Protein AF-A0A662RZE8-F1 (afdb_monomer_lite)

Structure (mmCIF, N/CA/C/O backbone):
data_AF-A0A662RZE8-F1
#
_entry.id   AF-A0A662RZE8-F1
#
loop_
_atom_site.group_PDB
_atom_site.id
_atom_site.type_symbol
_atom_site.label_atom_id
_atom_site.label_alt_id
_atom_site.label_comp_id
_atom_site.label_asym_id
_atom_site.label_entity_id
_atom_site.label_seq_id
_atom_site.pdbx_PDB_ins_code
_atom_site.Cartn_x
_atom_site.Cartn_y
_atom_site.Cartn_z
_atom_site.occupancy
_atom_site.B_iso_or_equiv
_atom_site.auth_seq_id
_atom_site.auth_comp_id
_atom_site.auth_asym_id
_atom_site.auth_atom_id
_atom_site.pdbx_PDB_model_num
ATOM 1 N N . MET A 1 1 ? -0.436 2.584 -33.828 1.00 31.66 1 MET A N 1
ATOM 2 C CA . MET A 1 1 ? 0.809 2.462 -33.043 1.00 31.66 1 MET A CA 1
ATOM 3 C C . MET A 1 1 ? 1.262 3.863 -32.681 1.00 31.66 1 MET A C 1
ATOM 5 O O . MET A 1 1 ? 1.859 4.530 -33.510 1.00 31.66 1 MET A O 1
ATOM 9 N N . LEU A 1 2 ? 0.892 4.333 -31.493 1.00 23.31 2 LEU A N 1
ATOM 10 C CA . LEU A 1 2 ? 1.510 5.499 -30.868 1.00 23.31 2 LEU A CA 1
ATOM 11 C C . LEU A 1 2 ? 2.434 4.925 -29.798 1.00 23.31 2 LEU A C 1
ATOM 13 O O . LEU A 1 2 ? 1.980 4.598 -28.709 1.00 23.31 2 LEU A O 1
ATOM 17 N N . SER A 1 3 ? 3.700 4.700 -30.147 1.00 25.14 3 SER A N 1
ATOM 18 C CA . SER A 1 3 ? 4.746 4.490 -29.150 1.00 25.14 3 SER A CA 1
ATOM 19 C C . SER A 1 3 ? 4.970 5.841 -28.479 1.00 25.14 3 SER A C 1
ATOM 21 O O . SER A 1 3 ? 5.668 6.700 -29.024 1.00 25.14 3 SER A O 1
ATOM 23 N N . VAL A 1 4 ? 4.326 6.073 -27.340 1.00 31.08 4 VAL A N 1
ATOM 24 C CA . VAL A 1 4 ? 4.674 7.202 -26.473 1.00 31.08 4 VAL A CA 1
ATOM 25 C C . VAL A 1 4 ? 5.924 6.779 -25.708 1.00 31.08 4 VAL A C 1
ATOM 27 O O . VAL A 1 4 ? 5.869 6.485 -24.526 1.00 31.08 4 VAL A O 1
ATOM 30 N N . GLY A 1 5 ? 7.047 6.677 -26.420 1.00 33.56 5 GLY A N 1
ATOM 31 C CA . GLY A 1 5 ? 8.344 6.515 -25.785 1.00 33.56 5 GLY A CA 1
ATOM 32 C C . GLY A 1 5 ? 8.682 7.837 -25.116 1.00 33.56 5 GLY A C 1
ATOM 33 O O . GLY A 1 5 ? 9.022 8.809 -25.799 1.00 33.56 5 GLY A O 1
ATOM 34 N N . LEU A 1 6 ? 8.562 7.895 -23.793 1.00 39.31 6 LEU A N 1
ATOM 35 C CA . LEU A 1 6 ? 9.166 8.957 -23.009 1.00 39.31 6 LEU A CA 1
ATOM 36 C C . LEU A 1 6 ? 10.678 8.756 -23.123 1.00 39.31 6 LEU A C 1
ATOM 38 O O . LEU A 1 6 ? 11.294 8.028 -22.354 1.00 39.31 6 LEU A O 1
ATOM 42 N N . ARG A 1 7 ? 11.308 9.409 -24.107 1.00 35.91 7 ARG A N 1
ATOM 43 C CA . ARG A 1 7 ? 12.754 9.627 -24.051 1.00 35.91 7 ARG A CA 1
ATOM 44 C C . ARG A 1 7 ? 13.013 10.464 -22.802 1.00 35.91 7 ARG A C 1
ATOM 46 O O . ARG A 1 7 ? 12.952 11.689 -22.866 1.00 35.91 7 ARG A O 1
ATOM 53 N N . ALA A 1 8 ? 13.309 9.813 -21.680 1.00 41.12 8 ALA A N 1
ATOM 54 C CA . ALA A 1 8 ? 14.082 10.430 -20.618 1.00 41.12 8 ALA A CA 1
ATOM 55 C C . ALA A 1 8 ? 15.420 10.811 -21.263 1.00 41.12 8 ALA A C 1
ATOM 57 O O . ALA A 1 8 ? 16.281 9.967 -21.512 1.00 41.12 8 ALA A O 1
ATOM 58 N N . GLY A 1 9 ? 15.509 12.064 -21.707 1.00 33.72 9 GLY A N 1
ATOM 59 C CA . GLY A 1 9 ? 16.647 12.588 -22.435 1.00 33.72 9 GLY A CA 1
ATOM 60 C C . GLY A 1 9 ? 17.882 12.541 -21.554 1.00 33.72 9 GLY A C 1
ATOM 61 O O . GLY A 1 9 ? 18.109 13.435 -20.753 1.00 33.72 9 GLY A O 1
ATOM 62 N N . LEU A 1 10 ? 18.718 11.523 -21.736 1.00 42.59 10 LEU A N 1
ATOM 63 C CA . LEU A 1 10 ? 20.122 11.598 -21.358 1.00 42.59 10 LEU A CA 1
ATOM 64 C C . LEU A 1 10 ? 20.842 12.445 -22.414 1.00 42.59 10 LEU A C 1
ATOM 66 O O . LEU A 1 10 ? 21.505 11.929 -23.312 1.00 42.59 10 LEU A O 1
ATOM 70 N N . ALA A 1 11 ? 20.675 13.761 -22.309 1.00 32.06 11 ALA A N 1
ATOM 71 C CA . ALA A 1 11 ? 21.543 14.747 -22.931 1.00 32.06 11 ALA A CA 1
ATOM 72 C C . ALA A 1 11 ? 22.198 15.552 -21.802 1.00 32.06 11 ALA A C 1
ATOM 74 O O . ALA A 1 11 ? 21.533 16.256 -21.056 1.00 32.06 11 ALA A O 1
ATOM 75 N N . SER A 1 12 ? 23.505 15.343 -21.637 1.00 38.94 12 SER A N 1
ATOM 76 C CA . SER A 1 12 ? 24.473 16.239 -20.991 1.00 38.94 12 SER A CA 1
ATOM 77 C C . SER A 1 12 ? 23.902 17.389 -20.135 1.00 38.94 12 SER A C 1
ATOM 79 O O . SER A 1 12 ? 23.695 18.484 -20.645 1.00 38.94 12 SER A O 1
ATOM 81 N N . GLY A 1 13 ? 23.756 17.162 -18.823 1.00 41.88 13 GLY A N 1
ATOM 82 C CA . GLY A 1 13 ? 23.641 18.234 -17.820 1.00 41.88 13 GLY A CA 1
ATOM 83 C C . GLY A 1 13 ? 22.323 18.346 -17.043 1.00 41.88 13 GLY A C 1
ATOM 84 O O . GLY A 1 13 ? 22.291 19.106 -16.080 1.00 41.88 13 GLY A O 1
ATOM 85 N N . GLU A 1 14 ? 21.273 17.591 -17.382 1.00 43.66 14 GLU A N 1
ATOM 86 C CA . GLU A 1 14 ? 19.899 17.882 -16.933 1.00 43.66 14 GLU A CA 1
ATOM 87 C C . GLU A 1 14 ? 19.191 16.675 -16.269 1.00 43.66 14 GLU A C 1
ATOM 89 O O . GLU A 1 14 ? 19.307 15.544 -16.731 1.00 43.66 14 GLU A O 1
ATOM 94 N N . GLY A 1 15 ? 18.464 16.934 -15.170 1.00 55.25 15 GLY A N 1
ATOM 95 C CA . GLY A 1 15 ? 17.339 16.146 -14.632 1.00 55.25 15 GLY A CA 1
ATOM 96 C C . GLY A 1 15 ? 17.558 14.669 -14.262 1.00 55.25 15 GLY A C 1
ATOM 97 O O . GLY A 1 15 ? 17.478 13.773 -15.094 1.00 55.25 15 GLY A O 1
ATOM 98 N N . PHE A 1 16 ? 17.695 14.369 -12.969 1.00 68.69 16 PHE A N 1
ATOM 99 C CA . PHE A 1 16 ? 17.621 12.992 -12.463 1.00 68.69 16 PHE A CA 1
ATOM 100 C C . PHE A 1 16 ? 16.163 12.586 -12.194 1.00 68.69 16 PHE A C 1
ATOM 102 O O . PHE A 1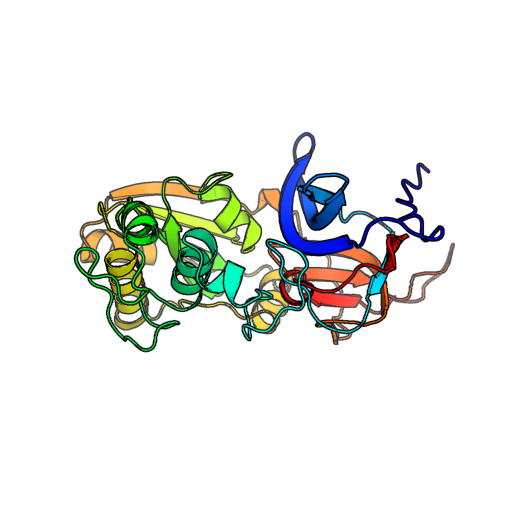 16 ? 15.456 13.339 -11.526 1.00 68.69 16 PHE A O 1
ATOM 109 N N . VAL A 1 17 ? 15.737 11.393 -12.630 1.00 87.56 17 VAL A N 1
ATOM 110 C CA . VAL A 1 17 ? 14.407 10.819 -12.339 1.00 87.56 17 VAL A CA 1
ATOM 111 C C . VAL A 1 17 ? 14.544 9.597 -11.428 1.00 87.56 17 VAL A C 1
ATOM 113 O O . VAL A 1 17 ? 15.372 8.721 -11.676 1.00 87.56 17 VAL A O 1
ATOM 116 N N . ALA A 1 18 ? 13.718 9.502 -10.386 1.00 91.44 18 ALA A N 1
ATOM 117 C CA . ALA A 1 18 ? 13.569 8.293 -9.574 1.00 91.44 18 ALA A CA 1
ATOM 118 C C . ALA A 1 18 ? 12.118 7.826 -9.535 1.00 91.44 18 ALA A C 1
ATOM 120 O O . ALA A 1 18 ? 11.189 8.631 -9.613 1.00 91.44 18 ALA A O 1
ATOM 121 N N . VAL A 1 19 ? 11.918 6.529 -9.318 1.00 93.88 19 VAL A N 1
ATOM 122 C CA . VAL A 1 19 ? 10.599 5.992 -8.984 1.00 93.88 19 VAL A CA 1
ATOM 123 C C . VAL A 1 19 ? 10.203 6.485 -7.593 1.00 93.88 19 VAL A C 1
ATOM 125 O O . VAL A 1 19 ? 10.900 6.255 -6.612 1.00 93.88 19 VAL A O 1
ATOM 128 N N . ARG A 1 20 ? 9.063 7.155 -7.474 1.00 92.62 20 ARG A N 1
ATOM 129 C CA . ARG A 1 20 ? 8.484 7.582 -6.195 1.00 92.62 20 ARG A CA 1
ATOM 130 C C . ARG A 1 20 ? 7.620 6.491 -5.565 1.00 92.62 20 ARG A C 1
ATOM 132 O O . ARG A 1 20 ? 7.511 6.420 -4.341 1.00 92.62 20 ARG A O 1
ATOM 139 N N . GLY A 1 21 ? 7.004 5.659 -6.394 1.00 92.94 21 GLY A N 1
ATOM 140 C CA . GLY A 1 21 ? 6.074 4.617 -5.985 1.00 92.94 21 GLY A CA 1
ATOM 141 C C . GLY A 1 21 ? 5.230 4.170 -7.170 1.00 92.94 21 GLY A C 1
ATOM 142 O O . GLY A 1 21 ? 5.683 4.211 -8.311 1.00 92.94 21 GLY A O 1
ATOM 143 N N . PHE A 1 22 ? 3.998 3.771 -6.895 1.00 94.19 22 PHE A N 1
ATOM 144 C CA . PHE A 1 22 ? 3.023 3.412 -7.912 1.00 94.19 22 PHE A CA 1
ATOM 145 C C . PHE A 1 22 ? 1.644 3.912 -7.483 1.00 94.19 22 PHE A C 1
ATOM 147 O O . PHE A 1 22 ? 1.376 4.072 -6.288 1.00 94.19 22 PHE A O 1
ATOM 154 N N . SER A 1 23 ? 0.769 4.121 -8.458 1.00 93.69 23 SER A N 1
ATOM 155 C CA . SER A 1 23 ? -0.616 4.514 -8.224 1.00 93.69 23 SER A CA 1
ATOM 156 C C . SER A 1 23 ? -1.547 3.833 -9.221 1.00 93.69 23 SER A C 1
ATOM 158 O O . SER A 1 23 ? -1.116 3.357 -10.267 1.00 93.69 23 SER A O 1
ATOM 160 N N . TRP A 1 24 ? -2.833 3.773 -8.884 1.00 93.06 24 TRP A N 1
ATOM 161 C CA . TRP A 1 24 ? -3.897 3.379 -9.805 1.00 93.06 24 TRP A CA 1
ATOM 162 C C . TRP A 1 24 ? -4.733 4.615 -10.098 1.00 93.06 24 TRP A C 1
ATOM 164 O O . TRP A 1 24 ? -5.291 5.215 -9.177 1.00 93.06 24 TRP A O 1
ATOM 174 N N . ARG A 1 25 ? -4.787 5.028 -11.365 1.00 89.88 25 ARG A N 1
ATOM 175 C CA . ARG A 1 25 ? -5.443 6.274 -11.774 1.00 89.88 25 ARG A CA 1
ATOM 176 C C . ARG A 1 25 ? -6.612 5.965 -12.709 1.00 89.88 25 ARG A C 1
ATOM 178 O O . ARG A 1 25 ? -6.451 5.110 -13.580 1.00 89.88 25 ARG A O 1
ATOM 185 N N . PRO A 1 26 ? -7.759 6.650 -12.562 1.00 85.94 26 PRO A N 1
ATOM 186 C CA . PRO A 1 26 ? -8.836 6.559 -13.537 1.00 85.94 26 PRO A CA 1
ATOM 187 C C . PRO A 1 26 ? -8.342 6.992 -14.921 1.00 85.94 26 PRO A C 1
ATOM 189 O O . PRO A 1 26 ? -7.704 8.037 -15.061 1.00 85.94 26 PRO A O 1
ATOM 192 N N . PHE A 1 27 ? -8.653 6.199 -15.936 1.00 83.94 27 PHE A N 1
ATOM 193 C CA . PHE A 1 27 ? -8.423 6.500 -17.338 1.00 83.94 27 PHE A CA 1
ATOM 194 C C . PHE A 1 27 ? -9.652 6.046 -18.126 1.00 83.94 27 PHE A C 1
ATOM 196 O O . PHE A 1 27 ? -9.871 4.852 -18.320 1.00 83.94 27 PHE A O 1
ATOM 203 N N . LEU A 1 28 ? -10.466 7.011 -18.562 1.00 84.31 28 LEU A N 1
ATOM 204 C CA . LEU A 1 28 ? -11.813 6.749 -19.083 1.00 84.31 28 LEU A CA 1
ATOM 205 C C . LEU A 1 28 ? -12.642 5.966 -18.042 1.00 84.31 28 LEU A C 1
ATOM 207 O O . LEU A 1 28 ? -12.720 6.399 -16.894 1.00 84.31 28 LEU A O 1
ATOM 211 N N . ASP A 1 29 ? -13.219 4.828 -18.430 1.00 79.19 29 ASP A N 1
ATOM 212 C CA . ASP A 1 29 ? -14.110 4.013 -17.594 1.00 79.19 29 ASP A CA 1
ATOM 213 C C . ASP A 1 29 ? -13.383 2.886 -16.832 1.00 79.19 29 ASP A C 1
ATOM 215 O O . ASP A 1 29 ? -14.022 1.991 -16.283 1.00 79.19 29 ASP A O 1
ATOM 219 N N . PHE A 1 30 ? -12.047 2.892 -16.803 1.00 80.50 30 PHE A N 1
ATOM 220 C CA . PHE A 1 30 ? -11.245 1.883 -16.104 1.00 80.50 30 PHE A CA 1
ATOM 221 C C . PHE A 1 30 ? -10.082 2.512 -15.334 1.00 80.50 30 PHE A C 1
ATOM 223 O O . PHE A 1 30 ? -9.802 3.704 -15.453 1.00 80.50 30 PHE A O 1
ATOM 230 N N . TYR A 1 31 ? -9.399 1.719 -14.508 1.00 86.88 31 TYR A N 1
ATOM 231 C CA . TYR A 1 31 ? -8.188 2.159 -13.822 1.00 86.88 31 TYR A CA 1
ATOM 232 C C . TYR A 1 31 ? -6.949 1.610 -14.519 1.00 86.88 31 TYR A C 1
ATOM 234 O O . TYR A 1 31 ? -6.893 0.437 -14.881 1.00 86.88 31 TYR A O 1
ATOM 242 N N . LEU A 1 32 ? -5.932 2.458 -14.653 1.00 91.12 32 LEU A N 1
ATOM 243 C CA . LEU A 1 32 ? -4.615 2.061 -15.130 1.00 91.12 32 LEU A CA 1
ATOM 244 C C . LEU A 1 32 ? -3.590 2.135 -13.995 1.00 91.12 32 LEU A C 1
ATOM 246 O O . LEU A 1 32 ? -3.590 3.115 -13.239 1.00 91.12 32 LEU A O 1
ATOM 250 N N . PRO A 1 33 ? -2.698 1.139 -13.874 1.00 94.50 33 PRO A N 1
ATOM 251 C CA . PRO A 1 33 ? -1.534 1.239 -13.012 1.00 94.50 33 PRO A CA 1
ATOM 252 C C . PRO A 1 33 ? -0.514 2.216 -13.603 1.00 94.50 33 PRO A C 1
ATOM 254 O O . PRO A 1 33 ? -0.293 2.253 -14.810 1.00 94.50 33 PRO A O 1
ATOM 257 N N . TYR A 1 34 ? 0.130 2.995 -12.742 1.00 94.50 34 TYR A N 1
ATOM 258 C CA . TYR A 1 34 ? 1.203 3.927 -13.077 1.00 94.50 34 TYR A CA 1
ATOM 259 C C . TYR A 1 34 ? 2.415 3.646 -12.200 1.00 94.50 34 TYR A C 1
ATOM 261 O O . TYR A 1 34 ? 2.273 3.386 -11.002 1.00 94.50 34 TYR A O 1
ATOM 269 N N . VAL A 1 35 ? 3.609 3.787 -12.771 1.00 94.56 35 VAL A N 1
ATOM 270 C CA . VAL A 1 35 ? 4.824 3.999 -11.978 1.00 94.56 35 VAL A CA 1
ATOM 271 C C . VAL A 1 35 ? 4.956 5.498 -11.763 1.00 94.56 35 VAL A C 1
ATOM 273 O O . VAL A 1 35 ? 5.107 6.265 -12.714 1.00 94.56 35 VAL A O 1
ATOM 276 N N . ASP A 1 36 ? 4.874 5.923 -10.507 1.00 93.81 36 ASP A N 1
ATOM 277 C CA . ASP A 1 36 ? 5.008 7.329 -10.149 1.00 93.81 36 ASP A CA 1
ATOM 278 C C . ASP A 1 36 ? 6.484 7.703 -10.127 1.00 93.81 36 ASP A C 1
ATOM 280 O O . ASP A 1 36 ? 7.309 6.976 -9.567 1.00 93.81 36 ASP A O 1
ATOM 284 N N . THR A 1 37 ? 6.817 8.869 -10.666 1.00 92.81 37 THR A N 1
ATOM 285 C CA . THR A 1 37 ? 8.191 9.365 -10.730 1.00 92.81 37 THR A CA 1
ATOM 286 C C . THR A 1 37 ? 8.338 10.701 -10.018 1.00 92.81 37 THR A C 1
ATOM 288 O O . THR A 1 37 ? 7.373 11.435 -9.795 1.00 92.81 37 THR A O 1
ATOM 291 N N . VAL A 1 38 ? 9.569 11.001 -9.623 1.00 91.69 38 VAL A N 1
ATOM 292 C CA . VAL A 1 38 ? 9.985 12.313 -9.136 1.00 91.69 38 VAL A CA 1
ATOM 293 C C . VAL A 1 38 ? 11.251 12.725 -9.877 1.00 91.69 38 VAL A C 1
ATOM 295 O O . VAL A 1 38 ? 12.173 11.917 -10.017 1.00 91.69 38 VAL A O 1
ATOM 298 N N . SER A 1 39 ? 11.283 13.961 -10.365 1.00 89.56 39 SER A N 1
ATOM 299 C CA . SER A 1 39 ? 12.395 14.542 -11.120 1.00 89.56 39 SER A CA 1
ATOM 300 C C . SER A 1 39 ? 12.883 15.843 -10.485 1.00 89.56 39 SER A C 1
ATOM 302 O O . SER A 1 39 ? 12.130 16.527 -9.792 1.00 89.56 39 SER A O 1
ATOM 304 N N . LEU A 1 40 ? 14.157 16.183 -10.703 1.00 84.94 40 LEU A N 1
ATOM 305 C CA . LEU A 1 40 ? 14.671 17.527 -10.419 1.00 84.94 40 LEU A CA 1
ATOM 306 C C . LEU A 1 40 ? 14.347 18.456 -11.590 1.00 84.94 40 LEU A C 1
ATOM 308 O O . LEU A 1 40 ? 14.669 18.129 -12.731 1.00 84.94 40 LEU A O 1
ATOM 312 N N . VAL A 1 41 ? 13.773 19.614 -11.278 1.00 81.88 41 VAL A N 1
ATOM 313 C CA . VAL A 1 41 ? 13.539 20.720 -12.217 1.00 81.88 41 VAL A CA 1
ATOM 314 C C . VAL A 1 41 ? 14.118 22.009 -11.640 1.00 81.88 41 VAL A C 1
ATOM 316 O O . VAL A 1 41 ? 14.373 22.093 -10.434 1.00 81.88 41 VAL A O 1
ATOM 319 N N . ASP A 1 42 ? 14.324 23.023 -12.479 1.00 78.00 42 ASP A N 1
ATOM 320 C CA . ASP A 1 42 ? 14.823 24.323 -12.030 1.00 78.00 42 ASP A CA 1
ATOM 321 C C . ASP A 1 42 ? 13.929 24.890 -10.915 1.00 78.00 42 ASP A C 1
ATOM 323 O O . ASP A 1 42 ? 12.764 25.226 -11.122 1.00 78.00 42 ASP A O 1
ATOM 327 N N . GLY A 1 43 ? 14.483 24.972 -9.703 1.00 71.69 43 GLY A N 1
ATOM 328 C CA . GLY A 1 43 ? 13.787 25.494 -8.526 1.00 71.69 43 GLY A CA 1
ATOM 329 C C . GLY A 1 43 ? 13.015 24.471 -7.681 1.00 71.69 43 GLY A C 1
ATOM 330 O O . GLY A 1 43 ? 12.367 24.890 -6.721 1.00 71.69 43 GLY A O 1
ATOM 331 N N . GLY A 1 44 ? 13.084 23.159 -7.951 1.00 81.00 44 GLY A N 1
ATOM 332 C CA . GLY A 1 44 ? 12.432 22.176 -7.079 1.00 81.00 44 GLY A CA 1
ATOM 333 C C . GLY A 1 44 ? 12.378 20.732 -7.582 1.00 81.00 44 GLY A C 1
ATOM 334 O O . GLY A 1 44 ? 13.254 20.253 -8.299 1.00 81.00 44 GLY A O 1
ATOM 335 N N . VAL A 1 45 ? 11.334 20.025 -7.143 1.00 84.00 45 VAL A N 1
ATOM 336 C CA . VAL A 1 45 ? 11.000 18.668 -7.589 1.00 84.00 45 VAL A CA 1
ATOM 337 C C . VAL A 1 45 ? 9.667 18.678 -8.324 1.00 84.00 45 VAL A C 1
ATOM 339 O O . VAL A 1 45 ? 8.719 19.327 -7.880 1.00 84.00 45 VAL A O 1
ATOM 342 N N . GLU A 1 46 ? 9.585 17.933 -9.419 1.00 87.88 46 GLU A N 1
ATOM 343 C CA . GLU A 1 46 ? 8.344 17.690 -10.149 1.00 87.88 46 GLU A CA 1
ATOM 344 C C . GLU A 1 46 ? 7.910 16.233 -9.961 1.00 87.88 46 GLU A C 1
ATOM 346 O O . GLU A 1 46 ? 8.736 15.322 -9.852 1.00 87.88 46 GLU A O 1
ATOM 351 N N . PHE A 1 47 ? 6.597 16.014 -9.879 1.00 89.00 47 PHE A N 1
ATOM 352 C CA . PHE A 1 47 ? 6.009 14.685 -9.763 1.00 89.00 47 PHE A CA 1
ATOM 353 C C . PHE A 1 47 ? 5.364 14.290 -11.081 1.00 89.00 47 PHE A C 1
ATOM 355 O O . PHE A 1 47 ? 4.517 15.007 -11.607 1.00 89.00 47 PHE A O 1
ATOM 362 N N . GLY A 1 48 ? 5.729 13.111 -11.567 1.00 90.69 48 GLY A N 1
ATOM 363 C CA . GLY A 1 48 ? 5.209 12.553 -12.800 1.00 90.69 48 GLY A CA 1
ATOM 364 C C . GLY A 1 48 ? 4.765 11.110 -12.625 1.00 90.69 48 GLY A C 1
ATOM 365 O O . GLY A 1 48 ? 4.556 10.596 -11.522 1.00 90.69 48 GLY A O 1
ATOM 366 N N . GLY A 1 49 ? 4.597 10.445 -13.753 1.00 90.56 49 GLY A N 1
ATOM 367 C CA . GLY A 1 49 ? 4.430 9.007 -13.810 1.00 90.56 49 GLY A CA 1
ATOM 368 C C . GLY A 1 49 ? 4.042 8.581 -15.209 1.00 90.56 49 GLY A C 1
ATOM 369 O O . GLY A 1 49 ? 3.420 9.351 -15.942 1.00 90.56 49 GLY A O 1
ATOM 370 N N . PHE A 1 50 ? 4.397 7.358 -15.562 1.00 89.69 50 PHE A N 1
ATOM 371 C CA . PHE A 1 50 ? 4.008 6.754 -16.827 1.00 89.69 50 PHE A CA 1
ATOM 372 C C . PHE A 1 50 ? 3.022 5.610 -16.558 1.00 89.69 50 PHE A C 1
ATOM 374 O O . PHE A 1 50 ? 3.172 4.885 -15.565 1.00 89.69 50 PHE A O 1
ATOM 381 N N . PRO A 1 51 ? 1.968 5.487 -17.381 1.00 93.25 51 PRO A N 1
ATOM 382 C CA . PRO A 1 51 ? 1.037 4.373 -17.283 1.00 93.25 51 PRO A CA 1
ATOM 383 C C . PRO A 1 51 ? 1.743 3.075 -17.675 1.00 93.25 51 PRO A C 1
ATOM 385 O O . PRO A 1 51 ? 2.554 3.059 -18.596 1.00 93.25 51 PRO A O 1
ATOM 388 N N . LEU A 1 52 ? 1.396 1.983 -17.007 1.00 92.44 52 LEU A N 1
ATOM 389 C CA . LEU A 1 52 ? 1.820 0.646 -17.389 1.00 92.44 52 LEU A CA 1
ATOM 390 C C . LEU A 1 52 ? 0.764 0.044 -18.321 1.00 92.44 52 LEU A C 1
ATOM 392 O O . LEU A 1 52 ? -0.319 -0.342 -17.878 1.00 92.44 52 LEU A O 1
ATOM 396 N N . PHE A 1 53 ? 1.068 -0.013 -19.616 1.00 90.62 53 P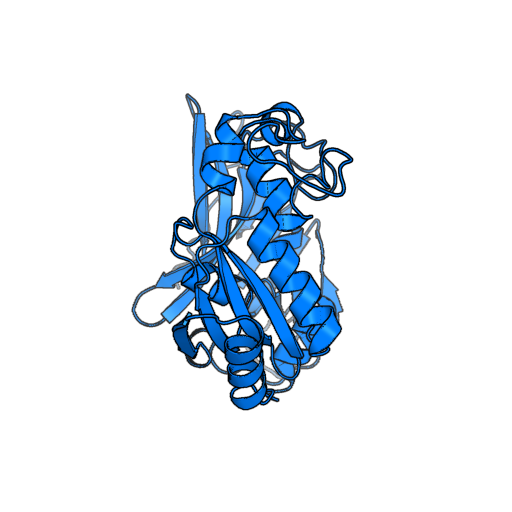HE A N 1
ATOM 397 C CA . PHE A 1 53 ? 0.251 -0.661 -20.635 1.00 90.62 53 PHE A CA 1
ATOM 398 C C . PHE A 1 53 ? 1.122 -1.135 -21.808 1.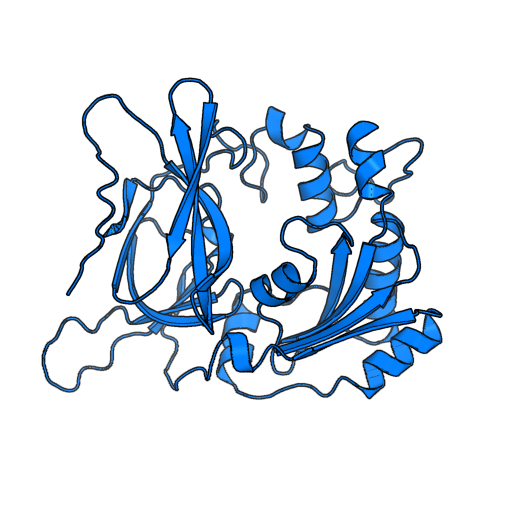00 90.62 53 PHE A C 1
ATOM 400 O O . PHE A 1 53 ? 1.973 -0.408 -22.306 1.00 90.62 53 PHE A O 1
ATOM 407 N N . GLY A 1 54 ? 0.850 -2.333 -22.329 1.00 91.06 54 GLY A N 1
ATOM 408 C CA . GLY A 1 54 ? 1.576 -2.837 -23.497 1.00 91.06 54 GLY A CA 1
ATOM 409 C C . GLY A 1 54 ? 3.014 -3.247 -23.175 1.00 91.06 54 GLY A C 1
ATOM 410 O O . GLY A 1 54 ? 3.247 -3.924 -22.178 1.00 91.06 54 GLY A O 1
ATOM 411 N N . GLU A 1 55 ? 3.951 -2.933 -24.067 1.00 92.38 55 GLU A N 1
ATOM 412 C CA . GLU A 1 55 ? 5.367 -3.292 -23.933 1.00 92.38 55 GLU A CA 1
ATOM 413 C C . GLU A 1 55 ? 6.116 -2.223 -23.142 1.00 92.38 55 GLU A C 1
ATOM 415 O O . GLU A 1 55 ? 5.923 -1.038 -23.390 1.00 92.38 55 GLU A O 1
ATOM 420 N N . HIS A 1 56 ? 6.972 -2.661 -22.220 1.00 91.38 56 HIS A N 1
ATOM 421 C CA . HIS A 1 56 ? 7.871 -1.786 -21.479 1.00 91.38 56 HIS A CA 1
ATOM 422 C C . HIS A 1 56 ? 9.273 -2.371 -21.419 1.00 91.38 56 HIS A C 1
ATOM 424 O O . HIS A 1 56 ? 9.459 -3.586 -21.298 1.00 91.38 56 HIS A O 1
ATOM 430 N N . PHE A 1 57 ? 10.261 -1.490 -21.393 1.00 90.56 57 PHE A N 1
ATOM 431 C CA . PHE A 1 57 ? 11.646 -1.805 -21.107 1.00 90.56 57 PHE A CA 1
ATOM 432 C C . PHE A 1 57 ? 12.238 -0.771 -20.146 1.00 90.56 57 PHE A C 1
ATOM 434 O O . PHE A 1 57 ? 12.479 0.379 -20.504 1.00 90.56 57 PHE A O 1
ATOM 441 N N . PHE A 1 58 ? 12.508 -1.199 -18.917 1.00 89.75 58 PHE A N 1
ATOM 442 C CA . PHE A 1 58 ? 13.075 -0.383 -17.853 1.00 89.75 58 PHE A CA 1
ATOM 443 C C . PHE A 1 58 ? 14.567 -0.650 -17.670 1.00 89.75 58 PHE A C 1
ATOM 445 O O . PHE A 1 58 ? 15.005 -1.798 -17.532 1.00 89.75 58 PHE A O 1
ATOM 452 N N . VAL A 1 59 ? 15.338 0.429 -17.546 1.00 91.12 59 VAL A N 1
ATOM 453 C CA . VAL A 1 59 ? 16.724 0.397 -17.071 1.00 91.12 59 VAL A CA 1
ATOM 454 C C . VAL A 1 59 ? 16.835 1.262 -15.827 1.00 91.12 59 VAL A C 1
ATOM 456 O O . VAL A 1 59 ? 16.623 2.475 -15.875 1.00 91.12 59 VAL A O 1
ATOM 459 N N . PHE A 1 60 ? 17.202 0.636 -14.713 1.00 91.44 60 PHE A N 1
ATOM 460 C CA . PHE A 1 60 ? 17.352 1.292 -13.424 1.00 91.44 60 PHE A CA 1
ATOM 461 C C . PHE A 1 60 ? 18.824 1.470 -13.044 1.00 91.44 60 PHE A C 1
ATOM 463 O O . PHE A 1 60 ? 19.669 0.599 -13.268 1.00 91.44 60 PHE A O 1
ATOM 470 N N . GLY A 1 61 ? 19.134 2.615 -12.440 1.00 87.62 61 GLY A N 1
ATOM 471 C CA . GLY A 1 61 ? 20.464 2.913 -11.917 1.00 87.62 61 GLY A CA 1
ATOM 472 C C . GLY A 1 61 ? 20.741 2.251 -10.566 1.00 87.62 61 GLY A C 1
ATOM 473 O O . GLY A 1 61 ? 19.860 1.689 -9.917 1.00 87.62 61 GLY A O 1
ATOM 474 N N . GLY A 1 62 ? 21.995 2.332 -10.119 1.00 84.06 62 GLY A N 1
ATOM 475 C CA . GLY A 1 62 ? 22.392 1.886 -8.783 1.00 84.06 62 GLY A CA 1
ATOM 476 C C . GLY A 1 62 ? 22.111 2.932 -7.698 1.00 84.06 62 GLY A C 1
ATOM 477 O O . GLY A 1 62 ? 22.174 4.132 -7.957 1.00 84.06 62 GLY A O 1
ATOM 478 N N . GLY A 1 63 ? 21.880 2.458 -6.468 1.00 86.88 63 GLY A N 1
ATOM 479 C CA . GLY A 1 63 ? 21.673 3.291 -5.278 1.00 86.88 63 GLY A CA 1
ATOM 480 C C . GLY A 1 63 ? 20.278 3.921 -5.214 1.00 86.88 63 GLY A C 1
ATOM 481 O O . GLY A 1 63 ? 19.827 4.559 -6.162 1.00 86.88 63 GLY A O 1
ATOM 482 N N . ARG A 1 64 ? 19.585 3.765 -4.079 1.00 91.06 64 ARG A N 1
ATOM 483 C CA . ARG A 1 64 ? 18.254 4.361 -3.895 1.00 91.06 64 ARG A CA 1
ATOM 484 C C . ARG A 1 64 ? 18.357 5.864 -3.640 1.00 91.06 64 ARG A C 1
ATOM 486 O O . ARG A 1 64 ? 19.260 6.338 -2.949 1.00 91.06 64 ARG A O 1
ATOM 493 N N . ARG A 1 65 ? 17.401 6.616 -4.176 1.00 91.88 65 ARG A N 1
ATOM 494 C CA . ARG A 1 65 ? 17.204 8.042 -3.915 1.00 91.88 65 ARG A CA 1
ATOM 495 C C . ARG A 1 65 ? 15.998 8.282 -3.031 1.00 91.88 65 ARG A C 1
ATOM 497 O O . ARG A 1 65 ? 15.046 7.507 -3.015 1.00 91.88 65 ARG A O 1
ATOM 504 N N . CYS A 1 66 ? 16.069 9.383 -2.299 1.00 91.31 66 CYS A N 1
ATOM 505 C CA . CYS A 1 66 ? 14.989 9.903 -1.496 1.00 91.31 66 CYS A CA 1
ATOM 506 C C . CYS A 1 66 ? 13.808 10.245 -2.403 1.00 91.31 66 CYS A C 1
ATOM 508 O O . CYS A 1 66 ? 13.934 11.084 -3.290 1.00 91.31 66 CYS A O 1
ATOM 510 N N . VAL A 1 67 ? 12.645 9.661 -2.149 1.00 90.31 67 VAL A N 1
ATOM 511 C CA . VAL A 1 67 ? 11.442 9.929 -2.952 1.00 90.31 67 VAL A CA 1
ATOM 512 C C . VAL A 1 67 ? 10.789 11.286 -2.663 1.00 90.31 67 VAL A C 1
ATOM 514 O O . VAL A 1 67 ? 9.832 11.663 -3.335 1.00 90.31 67 VAL A O 1
ATOM 517 N N . GLY A 1 68 ? 11.290 12.013 -1.659 1.00 87.94 68 GLY A N 1
ATOM 518 C CA . GLY A 1 68 ? 10.862 13.376 -1.338 1.00 87.94 68 GLY A CA 1
ATOM 519 C C . GLY A 1 68 ? 11.730 14.469 -1.968 1.00 87.94 68 GLY A C 1
ATOM 520 O O . GLY A 1 68 ? 11.201 15.507 -2.346 1.00 87.94 68 GLY A O 1
ATOM 521 N N . CYS A 1 69 ? 13.047 14.256 -2.078 1.00 88.12 69 CYS A N 1
ATOM 522 C CA . CYS A 1 69 ? 13.992 15.302 -2.503 1.00 88.12 69 CYS A CA 1
ATOM 523 C C . CYS A 1 69 ? 15.143 14.825 -3.403 1.00 88.12 69 CYS A C 1
ATOM 525 O O . CYS A 1 69 ? 16.056 15.596 -3.679 1.00 88.12 69 CYS A O 1
ATOM 527 N N . LEU A 1 70 ? 15.153 13.554 -3.816 1.00 89.50 70 LEU A N 1
ATOM 528 C CA . LEU A 1 70 ? 16.160 12.935 -4.693 1.00 89.50 70 LEU A CA 1
ATOM 529 C C . LEU A 1 70 ? 17.606 12.854 -4.161 1.00 89.50 70 LEU A C 1
ATOM 531 O O . LEU A 1 70 ? 18.465 12.242 -4.804 1.00 89.50 70 LEU A O 1
ATOM 535 N N . ALA A 1 71 ? 17.880 13.351 -2.950 1.00 89.81 71 ALA A N 1
ATOM 536 C CA . ALA A 1 71 ? 19.128 13.079 -2.231 1.00 89.81 71 ALA A CA 1
ATOM 537 C C . ALA A 1 71 ? 19.366 11.559 -2.072 1.00 89.81 71 ALA A C 1
ATOM 539 O O . ALA A 1 71 ? 18.405 10.791 -2.114 1.00 89.81 71 ALA A O 1
ATOM 540 N N . PRO A 1 72 ? 20.608 11.080 -1.874 1.00 90.06 72 PRO A N 1
ATOM 541 C CA . PRO A 1 72 ? 20.854 9.672 -1.552 1.00 90.06 72 PRO A CA 1
ATOM 542 C C . PRO A 1 72 ? 19.960 9.193 -0.395 1.00 90.06 72 PRO A C 1
ATOM 544 O O . PRO A 1 72 ? 19.901 9.838 0.655 1.00 90.06 72 PRO A O 1
ATOM 547 N N . ALA A 1 73 ? 19.217 8.102 -0.603 1.00 84.25 73 ALA A N 1
ATOM 548 C CA . ALA A 1 73 ? 18.393 7.524 0.454 1.00 84.25 73 ALA A CA 1
ATOM 549 C C . ALA A 1 73 ? 19.278 6.748 1.427 1.00 84.25 73 ALA A C 1
ATOM 551 O O . ALA A 1 73 ? 20.129 5.963 1.012 1.00 84.25 73 ALA A O 1
ATOM 552 N N . VAL A 1 74 ? 19.042 6.964 2.715 1.00 82.94 74 VAL A N 1
ATOM 553 C CA . VAL A 1 74 ? 19.814 6.351 3.805 1.00 82.94 74 VAL A CA 1
ATOM 554 C C . VAL A 1 74 ? 18.919 5.742 4.884 1.00 82.94 74 VAL A C 1
ATOM 556 O O . VAL A 1 74 ? 19.389 4.946 5.687 1.00 82.94 74 VAL A O 1
ATOM 559 N N . VAL A 1 75 ? 17.617 6.053 4.882 1.00 81.81 75 VAL A N 1
ATOM 560 C CA . VAL A 1 75 ? 16.647 5.438 5.790 1.00 81.81 75 VAL A CA 1
ATOM 561 C C . VAL A 1 75 ? 16.179 4.109 5.201 1.00 81.81 75 VAL A C 1
ATOM 563 O O . VAL A 1 75 ? 15.461 4.069 4.192 1.00 81.81 75 VAL A O 1
ATOM 566 N N . ASP A 1 76 ? 16.594 3.021 5.843 1.00 76.94 76 ASP A N 1
ATOM 567 C CA . ASP A 1 76 ? 16.343 1.668 5.365 1.00 76.94 76 ASP A CA 1
ATOM 568 C C . ASP A 1 76 ? 14.843 1.327 5.312 1.00 76.94 76 ASP A C 1
ATOM 570 O O . ASP A 1 76 ? 14.073 1.619 6.232 1.00 76.94 76 ASP A O 1
ATOM 574 N N . GLY A 1 77 ? 14.424 0.703 4.211 1.00 82.12 77 GLY A N 1
ATOM 575 C CA . GLY A 1 77 ? 13.042 0.295 3.943 1.00 82.12 77 GLY A CA 1
ATOM 576 C C . GLY A 1 77 ? 12.054 1.402 3.545 1.00 82.12 77 GLY A C 1
ATOM 577 O O . GLY A 1 77 ? 10.885 1.087 3.341 1.00 82.12 77 GLY A O 1
ATOM 578 N N . PHE A 1 78 ? 12.478 2.667 3.415 1.00 83.31 78 PHE A N 1
ATOM 579 C CA . PHE A 1 78 ? 11.572 3.785 3.083 1.00 83.31 78 PHE A CA 1
ATOM 580 C C . PHE A 1 78 ? 11.978 4.626 1.874 1.00 83.31 78 PHE A C 1
ATOM 582 O O . PHE A 1 78 ? 11.201 5.470 1.436 1.00 83.31 78 PHE A O 1
ATOM 589 N N . SER A 1 79 ? 13.177 4.415 1.325 1.00 90.94 79 SER A N 1
ATOM 590 C CA . SER A 1 79 ? 13.725 5.254 0.248 1.00 90.94 79 SER A CA 1
ATOM 591 C C . SER A 1 79 ? 13.635 6.750 0.585 1.00 90.94 79 SER A C 1
ATOM 593 O O . SER A 1 79 ? 13.179 7.559 -0.220 1.00 90.94 79 SER A O 1
ATOM 595 N N . LEU A 1 80 ? 14.049 7.117 1.802 1.00 92.62 80 LEU A N 1
ATOM 596 C CA . LEU A 1 80 ? 14.122 8.495 2.293 1.00 92.62 80 LEU A CA 1
ATOM 597 C C . LEU A 1 80 ? 15.561 8.835 2.689 1.00 92.62 80 LEU A C 1
ATOM 599 O O . LEU A 1 80 ? 16.313 7.969 3.138 1.00 92.62 80 LEU A O 1
ATOM 603 N N . CYS A 1 81 ? 15.960 10.096 2.532 1.00 92.44 81 CYS A N 1
ATOM 604 C CA . CYS A 1 81 ? 17.129 10.624 3.238 1.00 92.44 81 CYS A CA 1
ATOM 605 C C . CYS A 1 81 ? 16.745 10.987 4.680 1.00 92.44 81 CYS A C 1
ATOM 607 O O . CYS A 1 81 ? 15.556 11.120 4.974 1.00 92.44 81 CYS A O 1
ATOM 609 N N . GLU A 1 82 ? 17.722 11.193 5.566 1.00 91.75 82 GLU A N 1
ATOM 610 C CA . GLU A 1 82 ? 17.458 11.598 6.958 1.00 91.75 82 GLU A CA 1
ATOM 611 C C . GLU A 1 82 ? 16.584 12.852 7.039 1.00 91.75 82 GLU A C 1
ATOM 613 O O . GLU A 1 82 ? 15.544 12.830 7.691 1.00 91.75 82 GLU A O 1
ATOM 618 N N . GLY A 1 83 ? 16.926 13.915 6.302 1.00 92.25 83 GLY A N 1
ATOM 619 C CA . GLY A 1 83 ? 16.157 15.163 6.332 1.00 92.25 83 GLY A CA 1
ATOM 620 C C . GLY A 1 83 ? 14.678 14.974 5.972 1.00 92.25 83 GLY A C 1
ATOM 621 O O . GLY A 1 83 ? 13.800 15.506 6.646 1.00 92.25 83 GLY A O 1
ATOM 622 N N . CYS A 1 84 ? 14.375 14.167 4.950 1.00 92.44 84 CYS A N 1
ATOM 623 C CA . CYS A 1 84 ? 12.988 13.851 4.612 1.00 92.44 84 CYS A CA 1
ATOM 624 C C . CYS A 1 84 ? 12.355 12.874 5.606 1.00 92.44 84 CYS A C 1
ATOM 626 O O . CYS A 1 84 ? 11.186 13.056 5.935 1.00 92.44 84 CYS A O 1
ATOM 628 N N . GLY A 1 85 ? 13.090 11.874 6.096 1.00 91.69 85 GLY A N 1
ATOM 629 C CA . GLY A 1 85 ? 12.616 10.904 7.087 1.00 91.69 85 GLY A CA 1
ATOM 630 C C . GLY A 1 85 ? 12.172 11.569 8.389 1.00 91.69 85 GLY A C 1
ATOM 631 O O . GLY A 1 85 ? 11.089 11.278 8.884 1.00 91.69 85 GLY A O 1
ATOM 632 N N . PHE A 1 86 ? 12.943 12.539 8.877 1.00 90.12 86 PHE A N 1
ATOM 633 C CA . PHE A 1 86 ? 12.640 13.317 10.083 1.00 90.12 86 PHE A CA 1
ATOM 634 C C . PHE A 1 86 ? 11.850 14.606 9.800 1.00 90.12 86 PHE A C 1
ATOM 636 O O . PHE A 1 86 ? 11.713 15.466 10.666 1.00 90.12 86 PHE A O 1
ATOM 643 N N . SER A 1 87 ? 11.292 14.753 8.596 1.00 93.38 87 SER A N 1
ATOM 644 C CA . SER A 1 87 ? 10.283 15.779 8.327 1.00 93.38 87 SER A CA 1
ATOM 645 C C . SER A 1 87 ? 8.906 15.329 8.826 1.00 93.38 87 SER A C 1
ATOM 647 O O . SER A 1 87 ? 8.647 14.135 8.972 1.00 93.38 87 SER A O 1
ATOM 649 N N . VAL A 1 88 ? 7.973 16.272 9.002 1.00 92.81 88 VAL A N 1
ATOM 650 C CA . VAL A 1 88 ? 6.571 15.971 9.363 1.00 92.81 88 VAL A CA 1
ATOM 651 C C . VAL A 1 88 ? 5.952 14.930 8.422 1.00 92.81 88 VAL A C 1
ATOM 653 O O . VAL A 1 88 ? 5.281 13.998 8.866 1.00 92.81 88 VAL A O 1
ATOM 656 N N . TRP A 1 89 ? 6.196 15.065 7.116 1.00 91.12 89 TRP A N 1
ATOM 657 C CA . TRP A 1 89 ? 5.674 14.139 6.117 1.00 91.12 89 TRP A CA 1
ATOM 658 C C . TRP A 1 89 ? 6.322 12.751 6.213 1.00 91.12 89 TRP A C 1
ATOM 660 O O . TRP A 1 89 ? 5.601 11.751 6.206 1.00 91.12 89 TRP A O 1
ATOM 670 N N . GLY A 1 90 ? 7.653 12.683 6.324 1.00 92.44 90 GLY A N 1
ATOM 671 C CA . GLY A 1 90 ? 8.382 11.413 6.379 1.00 92.44 90 GLY A CA 1
ATOM 672 C C . GLY A 1 90 ? 8.097 10.637 7.656 1.00 92.44 90 GLY A C 1
ATOM 673 O O . GLY A 1 90 ? 7.819 9.442 7.589 1.00 92.44 90 GLY A O 1
ATOM 674 N N . ALA A 1 91 ? 8.039 11.317 8.802 1.00 92.69 91 ALA A N 1
ATOM 675 C CA . ALA A 1 91 ? 7.688 10.693 10.071 1.00 92.69 91 ALA A CA 1
ATOM 676 C C . ALA A 1 91 ? 6.286 10.080 10.025 1.00 92.69 91 ALA A C 1
ATOM 678 O O . ALA A 1 91 ? 6.100 8.922 10.402 1.00 92.69 91 ALA A O 1
ATOM 679 N N . ARG A 1 92 ? 5.310 10.812 9.470 1.00 90.94 92 ARG A N 1
ATOM 680 C CA . ARG A 1 92 ? 3.952 10.296 9.254 1.00 90.94 92 ARG A CA 1
ATOM 681 C C . ARG A 1 92 ? 3.949 9.074 8.338 1.00 90.94 92 ARG A C 1
ATOM 683 O O . ARG A 1 92 ? 3.282 8.091 8.654 1.00 90.94 92 ARG A O 1
ATOM 690 N N . TRP A 1 93 ? 4.675 9.123 7.217 1.00 89.44 93 TRP A N 1
ATOM 691 C CA . TRP A 1 93 ? 4.792 7.985 6.299 1.00 89.44 93 TRP A CA 1
ATOM 692 C C . TRP A 1 93 ? 5.333 6.754 7.029 1.00 89.44 93 TRP A C 1
ATOM 694 O O . TRP A 1 93 ? 4.729 5.686 6.965 1.00 89.44 93 TRP A O 1
ATOM 704 N N . MET A 1 94 ? 6.446 6.900 7.750 1.00 92.31 94 MET A N 1
ATOM 705 C CA . MET A 1 94 ? 7.081 5.783 8.447 1.00 92.31 94 MET A CA 1
ATOM 706 C C . MET A 1 94 ? 6.172 5.195 9.531 1.00 92.31 94 MET A C 1
ATOM 708 O O . MET A 1 94 ? 6.020 3.976 9.583 1.00 92.31 94 MET A O 1
ATOM 712 N N . CYS A 1 95 ? 5.505 6.037 10.329 1.00 93.06 95 CYS A N 1
ATOM 713 C CA . CYS A 1 95 ? 4.527 5.599 11.333 1.00 93.06 95 CYS A CA 1
ATOM 714 C C . CYS A 1 95 ? 3.316 4.884 10.711 1.00 93.06 95 CYS A C 1
ATOM 716 O O . CYS A 1 95 ? 2.826 3.899 11.257 1.00 93.06 95 CYS A O 1
ATOM 718 N N . SER A 1 96 ? 2.852 5.337 9.544 1.00 90.00 96 SER A N 1
ATOM 719 C CA . SER A 1 96 ? 1.725 4.699 8.845 1.00 90.00 96 SER A CA 1
ATOM 720 C C . SER A 1 96 ? 2.076 3.303 8.321 1.00 90.00 96 SER A C 1
ATOM 722 O O . SER A 1 96 ? 1.196 2.469 8.155 1.00 90.00 96 SER A O 1
ATOM 724 N N . VAL A 1 97 ? 3.355 3.049 8.026 1.00 88.69 97 VAL A N 1
ATOM 725 C CA . VAL A 1 97 ? 3.823 1.786 7.430 1.00 88.69 97 VAL A CA 1
ATOM 726 C C . VAL A 1 97 ? 4.345 0.797 8.475 1.00 88.69 97 VAL A C 1
ATOM 728 O O . VAL A 1 97 ? 4.153 -0.404 8.310 1.00 88.69 97 VAL A O 1
ATOM 731 N N . ARG A 1 98 ? 5.041 1.271 9.517 1.00 89.94 98 ARG A N 1
ATOM 732 C CA . ARG A 1 98 ? 5.669 0.420 10.549 1.00 89.94 98 ARG A CA 1
ATOM 733 C C . ARG A 1 98 ? 4.952 0.421 11.899 1.00 89.94 98 ARG A C 1
ATOM 735 O O . ARG A 1 98 ? 5.360 -0.340 12.768 1.00 89.94 98 ARG A O 1
ATOM 742 N N . GLY A 1 99 ? 3.929 1.252 12.075 1.00 92.94 99 GLY A N 1
ATOM 743 C CA . GLY A 1 99 ? 3.284 1.475 13.368 1.00 92.94 99 GLY A CA 1
ATOM 744 C C . GLY A 1 99 ? 3.702 2.805 13.992 1.00 92.94 99 GLY A C 1
ATOM 745 O O . GLY A 1 99 ? 4.849 3.243 13.860 1.00 92.94 99 GLY A O 1
ATOM 746 N N . ALA A 1 100 ? 2.768 3.477 14.659 1.00 94.50 100 ALA A N 1
ATOM 747 C CA . ALA A 1 100 ? 3.013 4.747 15.323 1.00 94.50 100 ALA A CA 1
ATOM 748 C C . ALA A 1 100 ? 4.077 4.599 16.423 1.00 94.50 100 ALA A C 1
ATOM 750 O O . ALA A 1 100 ? 3.992 3.727 17.281 1.00 94.50 100 ALA A O 1
ATOM 751 N N . GLY A 1 101 ? 5.101 5.455 16.386 1.00 93.25 101 GLY A N 1
ATOM 752 C CA . GLY A 1 101 ? 6.218 5.444 17.339 1.00 93.25 101 GLY A CA 1
ATOM 753 C C . GLY A 1 101 ? 7.316 4.415 17.043 1.00 93.25 101 GLY A C 1
ATOM 754 O O . GLY A 1 101 ? 8.478 4.683 17.345 1.00 93.25 101 GLY A O 1
ATOM 755 N N . VAL A 1 102 ? 6.999 3.308 16.361 1.00 93.88 102 VAL A N 1
ATOM 756 C CA . VAL A 1 102 ? 7.943 2.202 16.098 1.00 93.88 102 VAL A CA 1
ATOM 757 C C . VAL A 1 102 ? 9.210 2.642 15.346 1.00 93.88 102 VAL A C 1
ATOM 759 O O . VAL A 1 102 ? 10.304 2.289 15.791 1.00 93.88 102 VAL A O 1
ATOM 762 N N . PRO A 1 103 ? 9.143 3.452 14.265 1.00 92.62 103 PRO A N 1
ATOM 763 C CA . PRO A 1 103 ? 10.344 3.955 13.586 1.00 92.62 103 PRO A CA 1
ATOM 764 C C . PRO A 1 103 ? 11.280 4.780 14.476 1.00 92.62 103 PRO A C 1
ATOM 766 O O . PRO A 1 103 ? 12.439 4.971 14.124 1.00 92.62 103 PRO A O 1
ATOM 769 N N . PHE A 1 104 ? 10.770 5.273 15.604 1.00 92.19 104 PHE A N 1
ATOM 770 C CA . PHE A 1 104 ? 11.462 6.153 16.540 1.00 92.19 104 PHE A CA 1
ATOM 771 C C . PHE A 1 104 ? 11.790 5.439 17.860 1.00 92.19 104 PHE A C 1
ATOM 773 O O . PHE A 1 104 ? 12.065 6.086 18.863 1.00 92.19 104 PHE A O 1
ATOM 780 N N . GLY A 1 105 ? 11.764 4.100 17.864 1.00 92.06 105 GLY A N 1
ATOM 781 C CA . GLY A 1 105 ? 12.170 3.286 19.011 1.00 92.06 105 GLY A CA 1
ATOM 782 C C . GLY A 1 105 ? 11.130 3.188 20.128 1.00 92.06 105 GLY A C 1
ATOM 783 O O . GLY A 1 105 ? 11.477 2.761 21.225 1.00 92.06 105 GLY A O 1
ATOM 784 N N . SER A 1 106 ? 9.872 3.553 19.864 1.00 92.88 106 SER A N 1
ATOM 785 C CA . SER A 1 106 ? 8.786 3.449 20.840 1.00 92.88 106 SER A CA 1
ATOM 786 C C . SER A 1 106 ? 7.726 2.436 20.409 1.00 92.88 106 SER A C 1
ATOM 788 O O . SER A 1 106 ? 7.329 2.396 19.249 1.00 92.88 106 SER A O 1
ATOM 790 N N . SER A 1 107 ? 7.221 1.637 21.348 1.00 87.62 107 SER A N 1
ATOM 791 C CA . SER A 1 107 ? 6.069 0.746 21.133 1.00 87.62 107 SER A CA 1
ATOM 792 C C . SER A 1 107 ? 4.720 1.464 21.256 1.00 87.62 107 SER A C 1
ATOM 794 O O . SER A 1 107 ? 3.679 0.874 20.976 1.00 87.62 107 SER A O 1
ATOM 796 N N . PHE A 1 108 ? 4.732 2.726 21.686 1.00 87.31 108 PHE A N 1
ATOM 797 C CA . PHE A 1 108 ? 3.547 3.551 21.878 1.00 87.31 108 PHE A CA 1
ATOM 798 C C . PHE A 1 108 ? 3.804 4.988 21.407 1.00 87.31 108 PHE A C 1
ATOM 800 O O . PHE A 1 108 ? 4.919 5.500 21.508 1.00 87.31 108 PHE A O 1
ATOM 807 N N . CYS A 1 109 ? 2.775 5.661 20.900 1.00 93.38 109 CYS A N 1
ATOM 808 C CA . CYS A 1 109 ? 2.858 7.070 20.541 1.00 93.38 109 CYS A CA 1
ATOM 809 C C . CYS A 1 109 ? 1.742 7.833 21.246 1.00 93.38 109 CYS A C 1
ATOM 811 O O . CYS A 1 109 ? 0.574 7.663 20.903 1.00 93.38 109 CYS A O 1
ATOM 813 N N . ASP A 1 110 ? 2.127 8.684 22.193 1.00 92.81 110 ASP A N 1
ATOM 814 C CA . ASP A 1 110 ? 1.272 9.741 22.724 1.00 92.81 110 ASP A CA 1
ATOM 815 C C . ASP A 1 110 ? 1.210 10.882 21.697 1.00 92.81 110 ASP A C 1
ATOM 817 O O . ASP A 1 110 ? 2.212 11.189 21.060 1.00 92.81 110 ASP A O 1
ATOM 821 N N . LEU A 1 111 ? 0.047 11.480 21.456 1.00 92.56 111 LEU A N 1
ATOM 822 C CA . LEU A 1 111 ? -0.064 12.604 20.520 1.00 92.56 111 LEU A CA 1
ATOM 823 C C . LEU A 1 111 ? 0.281 13.948 21.173 1.00 92.56 111 LEU A C 1
ATOM 825 O O . LEU A 1 111 ? 0.658 14.874 20.449 1.00 92.56 111 LEU A O 1
ATOM 829 N N . ASP A 1 112 ? 0.219 14.040 22.503 1.00 91.31 112 ASP A N 1
ATOM 830 C CA . ASP A 1 112 ? 0.630 15.232 23.253 1.00 91.31 112 ASP A CA 1
ATOM 831 C C . ASP A 1 112 ? 2.162 15.332 23.355 1.00 91.31 112 ASP A C 1
ATOM 833 O O . ASP A 1 112 ? 2.730 16.431 23.296 1.00 91.31 112 ASP A O 1
ATOM 837 N N . ASP A 1 113 ? 2.831 14.176 23.419 1.00 92.62 113 ASP A N 1
ATOM 838 C CA . ASP A 1 113 ? 4.287 14.026 23.361 1.00 92.62 113 ASP A CA 1
ATOM 839 C C . ASP A 1 113 ? 4.696 12.935 22.347 1.00 92.62 113 ASP A C 1
ATOM 841 O O . ASP A 1 113 ? 4.996 11.791 22.707 1.00 92.62 113 ASP A O 1
ATOM 845 N N . PRO A 1 114 ? 4.661 13.244 21.036 1.00 93.69 114 PRO A N 1
ATOM 846 C CA . PRO A 1 114 ? 4.880 12.248 19.996 1.00 93.69 114 PRO A CA 1
ATOM 847 C C . PRO A 1 114 ? 6.307 11.720 20.007 1.00 93.69 114 PRO A C 1
ATOM 849 O O . PRO A 1 114 ? 7.257 12.491 19.933 1.00 93.69 114 PRO A O 1
ATOM 852 N N . ALA A 1 115 ? 6.461 10.394 19.933 1.00 93.44 115 ALA A N 1
ATOM 853 C CA . ALA A 1 115 ? 7.763 9.713 19.903 1.00 93.44 115 ALA A CA 1
ATOM 854 C C . ALA A 1 115 ? 8.701 10.196 18.776 1.00 93.44 115 ALA A C 1
ATOM 856 O O . ALA A 1 115 ? 9.917 10.091 18.880 1.00 93.44 115 ALA A O 1
ATOM 857 N N . CYS A 1 116 ? 8.147 10.747 17.691 1.00 92.00 116 CYS A N 1
ATOM 858 C CA . CYS A 1 116 ? 8.932 11.355 16.614 1.00 92.00 116 CYS A CA 1
ATOM 859 C C . CYS A 1 116 ? 9.469 12.764 16.935 1.00 92.00 116 CYS A C 1
ATOM 861 O O . CYS A 1 116 ? 10.210 13.320 16.131 1.00 92.00 116 CYS A O 1
ATOM 863 N N . GLY A 1 117 ? 9.059 13.378 18.049 1.00 92.44 117 GLY A N 1
ATOM 864 C CA . GLY A 1 117 ? 9.388 14.751 18.447 1.00 92.44 117 GLY A CA 1
ATOM 865 C C . GLY A 1 117 ? 8.700 15.845 17.618 1.00 92.44 117 GLY A C 1
ATOM 866 O O . GLY A 1 117 ? 8.923 17.034 17.842 1.00 92.44 117 GLY A O 1
ATOM 867 N N . LEU A 1 118 ? 7.856 15.479 16.645 1.00 91.38 118 LEU A N 1
ATOM 868 C CA . LEU A 1 118 ? 7.273 16.408 15.675 1.00 91.38 118 LEU A CA 1
ATOM 869 C C . LEU A 1 118 ? 5.784 16.642 15.946 1.00 91.38 118 LEU A C 1
ATOM 871 O O . LEU A 1 118 ? 4.922 15.935 15.421 1.00 91.38 118 LEU A O 1
ATOM 875 N N . ARG A 1 119 ? 5.458 17.717 16.674 1.00 87.00 119 ARG A N 1
ATOM 876 C CA . ARG A 1 119 ? 4.058 18.134 16.909 1.00 87.00 119 ARG A CA 1
ATOM 877 C C . ARG A 1 119 ? 3.257 18.332 15.617 1.00 87.00 119 ARG A C 1
ATOM 879 O O . ARG A 1 119 ? 2.078 18.006 15.562 1.00 87.00 119 ARG A O 1
ATOM 886 N N . GLY A 1 120 ? 3.904 18.797 14.545 1.00 84.75 120 GLY A N 1
ATOM 887 C CA . GLY A 1 120 ? 3.262 18.925 13.231 1.00 84.75 120 GLY A CA 1
ATOM 888 C C . GLY A 1 120 ? 2.808 17.586 12.633 1.00 84.75 120 GLY A C 1
ATOM 889 O O . GLY A 1 120 ? 1.810 17.547 11.917 1.00 84.75 120 GLY A O 1
ATOM 890 N N . ALA A 1 121 ? 3.498 16.482 12.945 1.00 84.50 121 ALA A N 1
ATOM 891 C CA . ALA A 1 121 ? 3.066 15.142 12.548 1.00 84.50 121 ALA A CA 1
ATOM 892 C C . ALA A 1 121 ? 1.885 14.665 13.403 1.00 84.50 121 ALA A C 1
ATOM 894 O O . ALA A 1 121 ? 0.939 14.095 12.856 1.00 84.50 121 ALA A O 1
ATOM 895 N N . ALA A 1 122 ? 1.894 14.971 14.706 1.00 86.12 122 ALA A N 1
ATOM 896 C CA . ALA A 1 122 ? 0.822 14.610 15.634 1.00 86.12 122 ALA A CA 1
ATOM 897 C C . ALA A 1 122 ? -0.545 15.173 15.219 1.00 86.12 122 ALA A C 1
ATOM 899 O O . ALA A 1 122 ? -1.530 14.457 15.313 1.00 86.12 122 ALA A O 1
ATOM 900 N N . VAL A 1 123 ? -0.612 16.385 14.652 1.00 85.50 123 VAL A N 1
ATOM 901 C CA . VAL A 1 123 ? -1.880 16.959 14.151 1.00 85.50 123 VAL A CA 1
ATOM 902 C C . VAL A 1 123 ? -2.554 16.052 13.115 1.00 85.50 123 VAL A C 1
ATOM 904 O O . VAL A 1 123 ? -3.763 15.857 13.153 1.00 85.50 123 VAL A O 1
ATOM 907 N N . ARG A 1 124 ? -1.783 15.479 12.183 1.00 84.00 124 ARG A N 1
ATOM 908 C CA . ARG A 1 124 ? -2.328 14.578 11.153 1.00 84.00 124 ARG A CA 1
ATOM 909 C C . ARG A 1 124 ? -2.521 13.158 11.674 1.00 84.00 124 ARG A C 1
ATOM 911 O O . ARG A 1 124 ? -3.509 12.532 11.317 1.00 84.00 124 ARG A O 1
ATOM 918 N N . CYS A 1 125 ? -1.618 12.654 12.516 1.00 92.12 125 CYS A N 1
ATOM 919 C CA . CYS A 1 125 ? -1.793 11.354 13.171 1.00 92.12 125 CYS A CA 1
ATOM 920 C C . CYS A 1 125 ? -2.991 11.344 14.138 1.00 92.12 125 CYS A C 1
ATOM 922 O O . CYS A 1 125 ? -3.580 10.291 14.345 1.00 92.12 125 CYS A O 1
ATOM 924 N N . GLY A 1 126 ? -3.357 12.499 14.696 1.00 92.56 126 GLY A N 1
ATOM 925 C CA . GLY A 1 126 ? -4.549 12.710 15.517 1.00 92.56 126 GLY A CA 1
ATOM 926 C C . GLY A 1 126 ? -5.832 12.958 14.724 1.00 92.56 126 GLY A C 1
ATOM 927 O O . GLY A 1 126 ? -6.897 13.066 15.320 1.00 92.56 126 GLY A O 1
ATOM 928 N N . GLY A 1 127 ? -5.753 13.052 13.394 1.00 93.50 127 GLY A N 1
ATOM 929 C CA . GLY A 1 127 ? -6.937 13.031 12.539 1.00 93.50 127 GLY A CA 1
ATOM 930 C C . GLY A 1 127 ? -7.597 11.650 12.525 1.00 93.50 127 GLY A C 1
ATOM 931 O O . GLY A 1 127 ? -6.979 10.652 12.903 1.00 93.50 127 GLY A O 1
ATOM 932 N N . GLU A 1 128 ? -8.842 11.583 12.051 1.00 95.62 128 GLU A N 1
ATOM 933 C CA . GLU A 1 128 ? -9.582 10.321 11.986 1.00 95.62 128 GLU A CA 1
ATOM 934 C C . GLU A 1 128 ? -8.933 9.327 11.006 1.00 95.62 128 GLU A C 1
ATOM 936 O O . GLU A 1 128 ? -8.567 9.662 9.874 1.00 95.62 128 GLU A O 1
ATOM 941 N N . HIS A 1 129 ? -8.821 8.081 11.449 1.00 96.75 129 HIS A N 1
ATOM 942 C CA . HIS A 1 129 ? -8.376 6.932 10.685 1.00 96.75 129 HIS A CA 1
ATOM 943 C C . HIS A 1 129 ? -9.458 5.855 10.710 1.00 96.75 129 HIS A C 1
ATOM 945 O O . HIS A 1 129 ? -10.026 5.524 11.751 1.00 96.75 129 HIS A O 1
ATOM 951 N N . TYR A 1 130 ? -9.729 5.298 9.537 1.00 97.44 130 TYR A N 1
ATOM 952 C CA . TYR A 1 130 ? -10.636 4.179 9.367 1.00 97.44 130 TYR A CA 1
ATOM 953 C C . TYR A 1 130 ? -9.890 2.862 9.508 1.00 97.44 130 TYR A C 1
ATOM 955 O O . TYR A 1 130 ? -8.745 2.726 9.066 1.00 97.44 130 TYR A O 1
ATOM 963 N N . VAL A 1 131 ? -10.589 1.887 10.077 1.00 97.81 131 VAL A N 1
ATOM 964 C CA . VAL A 1 131 ? -10.206 0.477 10.047 1.00 97.81 131 VAL A CA 1
ATOM 965 C C . VAL A 1 131 ? -10.995 -0.165 8.917 1.00 97.81 131 VAL A C 1
ATOM 967 O O . VAL A 1 131 ? -12.186 0.099 8.766 1.00 97.81 131 VAL A O 1
ATOM 970 N N . TYR A 1 132 ? -10.351 -0.979 8.094 1.00 97.06 132 TYR A N 1
ATOM 971 C CA . TYR A 1 132 ? -11.018 -1.720 7.033 1.00 97.06 132 TYR A CA 1
ATOM 972 C C . TYR A 1 132 ? -10.697 -3.204 7.118 1.00 97.06 132 TYR A C 1
ATOM 974 O O . TYR A 1 132 ? -9.596 -3.580 7.508 1.00 97.06 132 TYR A O 1
ATOM 982 N N . LEU A 1 133 ? -11.648 -4.028 6.690 1.00 97.31 133 LEU A N 1
ATOM 983 C CA . LEU A 1 133 ? -11.435 -5.425 6.332 1.00 97.31 133 LEU A CA 1
ATOM 984 C C . LEU A 1 133 ? -11.517 -5.536 4.818 1.00 97.31 133 LEU A C 1
ATOM 986 O O . LEU A 1 133 ? -12.438 -4.992 4.217 1.00 97.31 133 LEU A O 1
ATOM 990 N N . ALA A 1 134 ? -10.550 -6.200 4.202 1.00 95.94 134 ALA A N 1
ATOM 991 C CA . ALA A 1 134 ? -10.470 -6.336 2.758 1.00 95.94 134 ALA A CA 1
ATOM 992 C C . ALA A 1 134 ? -10.002 -7.730 2.351 1.00 95.94 134 ALA A C 1
ATOM 994 O O . ALA A 1 134 ? -9.092 -8.298 2.961 1.00 95.94 134 ALA A O 1
ATOM 995 N N . GLY A 1 135 ? -10.607 -8.247 1.287 1.00 94.81 135 GLY A N 1
ATOM 996 C CA . GLY A 1 135 ? -10.253 -9.532 0.697 1.00 94.81 135 GLY A CA 1
ATOM 997 C C . GLY A 1 135 ? -9.144 -9.398 -0.331 1.00 94.81 135 GLY A C 1
ATOM 998 O O . GLY A 1 135 ? -9.116 -8.451 -1.119 1.00 94.81 135 GLY A O 1
ATOM 999 N N . PHE A 1 136 ? -8.234 -10.362 -0.326 1.00 93.94 136 PHE A N 1
ATOM 1000 C CA . PHE A 1 136 ? -7.159 -10.533 -1.293 1.00 93.94 136 PHE A CA 1
ATOM 1001 C C . PHE A 1 136 ? -7.169 -11.995 -1.730 1.00 93.94 136 PHE A C 1
ATOM 1003 O O . PHE A 1 136 ? -6.469 -12.835 -1.166 1.00 93.94 136 PHE A O 1
ATOM 1010 N N . GLY A 1 137 ? -8.024 -12.307 -2.696 1.00 90.62 137 GLY A N 1
ATOM 1011 C CA . GLY A 1 137 ? -8.403 -13.669 -3.023 1.00 90.62 137 GLY A CA 1
ATOM 1012 C C . GLY A 1 137 ? -8.965 -14.382 -1.793 1.00 90.62 137 GLY A C 1
ATOM 1013 O O . GLY A 1 137 ? -9.912 -13.904 -1.173 1.00 90.62 137 GLY A O 1
ATOM 1014 N N . TRP A 1 138 ? -8.351 -15.497 -1.398 1.00 92.00 138 TRP A N 1
ATOM 1015 C CA . TRP A 1 138 ? -8.742 -16.257 -0.205 1.00 92.00 138 TRP A CA 1
ATOM 1016 C C . TRP A 1 138 ? -8.235 -15.664 1.122 1.00 92.00 138 TRP A C 1
ATOM 1018 O O . TRP A 1 138 ? -8.550 -16.201 2.183 1.00 92.00 138 TRP A O 1
ATOM 1028 N N . VAL A 1 139 ? -7.439 -14.591 1.097 1.00 95.31 139 VAL A N 1
ATOM 1029 C CA . VAL A 1 139 ? -6.865 -13.985 2.306 1.00 95.31 139 VAL A CA 1
ATOM 1030 C C . VAL A 1 139 ? -7.718 -12.809 2.757 1.00 95.31 139 VAL A C 1
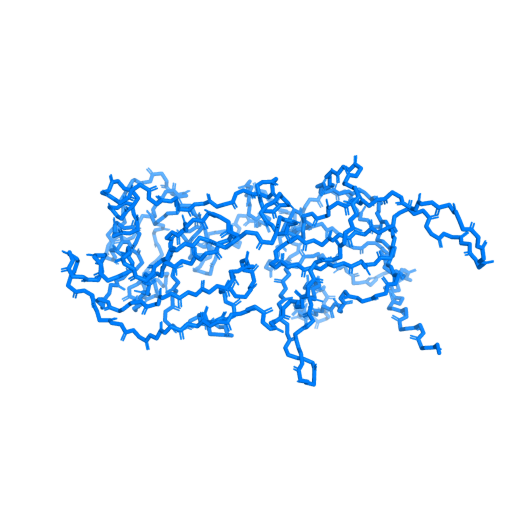ATOM 1032 O O . VAL A 1 139 ? -7.950 -11.868 2.001 1.00 95.31 139 VAL A O 1
ATOM 1035 N N . LEU A 1 140 ? -8.149 -12.834 4.015 1.00 95.81 140 LEU A N 1
ATOM 1036 C CA . LEU A 1 140 ? -8.802 -11.707 4.668 1.00 95.81 140 LEU A CA 1
ATOM 1037 C C . LEU A 1 140 ? -7.763 -10.875 5.422 1.00 95.81 140 LEU A C 1
ATOM 1039 O O . LEU A 1 140 ? -7.022 -11.414 6.244 1.00 95.81 140 LEU A O 1
ATOM 1043 N N . LYS A 1 141 ? -7.719 -9.566 5.160 1.00 96.31 141 LYS A N 1
ATOM 1044 C CA . LYS A 1 141 ? -6.787 -8.631 5.795 1.00 96.31 141 LYS A CA 1
ATOM 1045 C C . LYS A 1 141 ? -7.514 -7.478 6.480 1.00 96.31 141 LYS A C 1
ATOM 1047 O O . LYS A 1 141 ? -8.406 -6.874 5.888 1.00 96.31 141 LYS A O 1
ATOM 1052 N N . VAL A 1 142 ? -7.046 -7.096 7.665 1.00 97.56 142 VAL A N 1
ATOM 1053 C CA . VAL A 1 142 ? -7.388 -5.836 8.327 1.00 97.56 142 VAL A CA 1
ATOM 1054 C C . VAL A 1 142 ? -6.338 -4.776 8.005 1.00 97.56 142 VAL A C 1
ATOM 1056 O O . VAL A 1 142 ? -5.167 -5.078 7.763 1.00 97.56 142 VAL A O 1
ATOM 1059 N N . GLY A 1 143 ? -6.762 -3.521 7.921 1.00 96.69 143 GLY A N 1
ATOM 1060 C CA . GLY A 1 143 ? -5.864 -2.416 7.649 1.00 96.69 143 GLY A CA 1
ATOM 1061 C C . GLY A 1 143 ? -6.352 -1.083 8.193 1.00 96.69 143 GLY A C 1
ATOM 1062 O O . GLY A 1 143 ? -7.547 -0.881 8.396 1.00 96.69 143 GLY A O 1
ATOM 1063 N N . VAL A 1 144 ? -5.427 -0.137 8.342 1.00 96.50 144 VAL A N 1
ATOM 1064 C CA . VAL A 1 144 ? -5.741 1.257 8.691 1.00 96.50 144 VAL A CA 1
ATOM 1065 C C . VAL A 1 144 ? -5.517 2.202 7.511 1.00 96.50 144 VAL A C 1
ATOM 1067 O O . VAL A 1 144 ? -4.595 2.036 6.703 1.00 96.50 144 VAL A O 1
ATOM 1070 N N . VAL A 1 145 ? -6.362 3.226 7.399 1.00 95.25 145 VAL A N 1
ATOM 1071 C CA . VAL A 1 145 ? -6.221 4.295 6.405 1.00 95.25 145 VAL A CA 1
ATOM 1072 C C . VAL A 1 145 ? -6.727 5.628 6.954 1.00 95.25 145 VAL A C 1
ATOM 1074 O O . VAL A 1 145 ? -7.771 5.685 7.590 1.00 95.25 145 VAL A O 1
ATOM 1077 N N . ALA A 1 146 ? -5.998 6.717 6.705 1.00 93.81 146 ALA A N 1
ATOM 1078 C CA . ALA A 1 146 ? -6.451 8.058 7.075 1.00 93.81 146 ALA A CA 1
ATOM 1079 C C . ALA A 1 146 ? -7.744 8.425 6.326 1.00 93.81 146 ALA A C 1
ATOM 1081 O O . ALA A 1 146 ? -7.828 8.224 5.108 1.00 93.81 146 ALA A O 1
ATOM 1082 N N . ALA A 1 147 ? -8.720 8.998 7.033 1.00 92.69 147 ALA A N 1
ATOM 1083 C CA . ALA A 1 147 ? -9.989 9.427 6.445 1.00 92.69 147 ALA A CA 1
ATOM 1084 C C . ALA A 1 147 ? -9.785 10.508 5.367 1.00 92.69 147 ALA A C 1
ATOM 1086 O O . ALA A 1 147 ? -10.436 10.494 4.323 1.00 92.69 147 ALA A O 1
ATOM 1087 N N . ASP A 1 148 ? -8.818 11.402 5.585 1.00 89.19 148 ASP A N 1
AT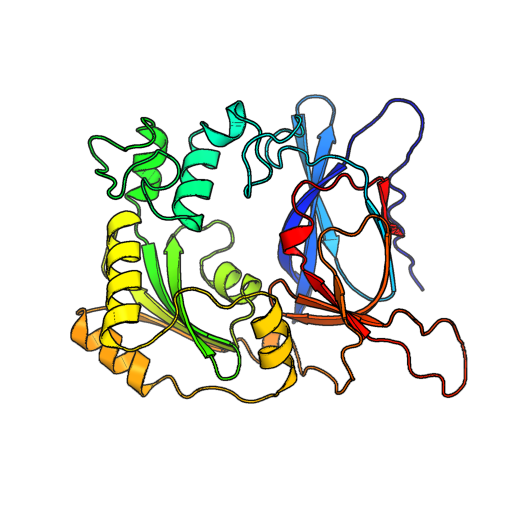OM 1088 C CA . ASP A 1 148 ? -8.462 12.522 4.709 1.00 89.19 148 ASP A CA 1
ATOM 1089 C C . ASP A 1 148 ? -7.292 12.209 3.754 1.00 89.19 148 ASP A C 1
ATOM 1091 O O . ASP A 1 148 ? -6.617 13.120 3.258 1.00 89.19 148 ASP A O 1
ATOM 1095 N N . ARG A 1 149 ? -7.013 10.921 3.493 1.00 83.62 149 ARG A N 1
ATOM 1096 C CA . ARG A 1 149 ? -5.920 10.509 2.602 1.00 83.62 149 ARG A CA 1
ATOM 1097 C C . ARG A 1 149 ? -6.044 11.202 1.241 1.00 83.62 149 ARG A C 1
ATOM 1099 O O . ARG A 1 149 ? -7.097 11.189 0.610 1.00 83.62 149 ARG A O 1
ATOM 1106 N N . TRP A 1 150 ? -4.931 11.742 0.744 1.00 72.25 150 TRP A N 1
ATOM 1107 C CA . TRP A 1 150 ? -4.852 12.295 -0.610 1.00 72.25 150 TRP A CA 1
ATOM 1108 C C . TRP A 1 150 ? -5.191 11.225 -1.660 1.00 72.25 150 TRP A C 1
ATOM 1110 O O . TRP A 1 150 ? -4.594 10.150 -1.653 1.00 72.25 150 TRP A O 1
ATOM 1120 N N . GLY A 1 151 ? -6.149 11.515 -2.546 1.00 70.75 151 GLY A N 1
ATOM 1121 C CA . GLY A 1 151 ? -6.723 10.531 -3.475 1.00 70.75 151 GLY A CA 1
ATOM 1122 C C . GLY A 1 151 ? -7.800 9.625 -2.855 1.00 70.75 151 GLY A C 1
ATOM 1123 O O . GLY A 1 151 ? -8.279 8.708 -3.518 1.00 70.75 151 GLY A O 1
ATOM 1124 N N . GLY A 1 152 ? -8.179 9.851 -1.595 1.00 84.81 152 GLY A N 1
ATOM 1125 C CA . GLY A 1 152 ? -9.193 9.097 -0.856 1.00 84.81 152 GLY A CA 1
ATOM 1126 C C . GLY A 1 152 ? -8.685 7.781 -0.258 1.00 84.81 152 GLY A C 1
ATOM 1127 O O . GLY A 1 152 ? -7.683 7.208 -0.691 1.00 84.81 152 GLY A O 1
ATOM 1128 N N . PHE A 1 153 ? -9.398 7.258 0.742 1.00 88.44 153 PHE A N 1
ATOM 1129 C CA . PHE A 1 153 ? -9.112 5.923 1.280 1.00 88.44 153 PHE A CA 1
ATOM 1130 C C . PHE A 1 153 ? -9.418 4.813 0.262 1.00 88.44 153 PHE A C 1
ATOM 1132 O O . PHE A 1 153 ? -8.747 3.785 0.258 1.00 88.44 153 PHE A O 1
ATOM 1139 N N . VAL A 1 154 ? -10.366 5.036 -0.655 1.00 91.19 154 VAL A N 1
ATOM 1140 C CA . VAL A 1 154 ? -10.714 4.078 -1.717 1.00 91.19 154 VAL A CA 1
ATOM 1141 C C . VAL A 1 154 ? -9.508 3.780 -2.607 1.00 91.19 154 VAL A C 1
ATOM 1143 O O . VAL A 1 154 ? -9.202 2.616 -2.852 1.00 91.19 154 VAL A O 1
ATOM 1146 N N . SER A 1 155 ? -8.739 4.799 -3.012 1.00 89.81 155 SER A N 1
ATOM 1147 C CA . SER A 1 155 ? -7.526 4.565 -3.809 1.00 89.81 155 SER A CA 1
ATOM 1148 C C . SER A 1 155 ? -6.488 3.725 -3.063 1.00 89.81 155 SER A C 1
ATOM 1150 O O . SER A 1 155 ? -5.744 2.988 -3.698 1.00 89.81 155 SER A O 1
ATOM 1152 N N . ARG A 1 156 ? -6.460 3.748 -1.720 1.00 91.31 156 ARG A N 1
ATOM 1153 C CA . ARG A 1 156 ? -5.547 2.902 -0.932 1.00 91.31 156 ARG A CA 1
ATOM 1154 C C . ARG A 1 156 ? -5.914 1.432 -1.071 1.00 91.31 156 ARG A C 1
ATOM 1156 O O . ARG A 1 156 ? -5.020 0.599 -1.195 1.00 91.31 156 ARG A O 1
ATOM 1163 N N . LEU A 1 157 ? -7.206 1.128 -1.023 1.00 94.38 157 LEU A N 1
ATOM 1164 C CA . LEU A 1 157 ? -7.725 -0.228 -1.191 1.00 94.38 157 LEU A CA 1
ATOM 1165 C C . LEU A 1 157 ? -7.421 -0.733 -2.606 1.00 94.38 157 LEU A C 1
ATOM 1167 O O . LEU A 1 157 ? -6.895 -1.836 -2.766 1.00 94.38 157 LEU A O 1
ATOM 1171 N N . VAL A 1 158 ? -7.607 0.136 -3.608 1.00 93.62 158 VAL A N 1
ATOM 1172 C CA . VAL A 1 158 ? -7.269 -0.173 -5.001 1.00 93.62 158 VAL A CA 1
ATOM 1173 C C . VAL A 1 158 ? -5.768 -0.443 -5.179 1.00 93.62 158 VAL A C 1
ATOM 1175 O O . VAL A 1 158 ? -5.390 -1.475 -5.730 1.00 93.62 158 VAL A O 1
ATOM 1178 N N . GLU A 1 159 ? -4.901 0.432 -4.661 1.00 93.62 159 GLU A N 1
ATOM 1179 C CA . GLU A 1 159 ? -3.436 0.277 -4.687 1.00 93.62 159 GLU A CA 1
ATOM 1180 C C . GLU A 1 159 ? -2.949 -0.975 -3.947 1.00 93.62 159 GLU A C 1
ATOM 1182 O O . GLU A 1 159 ? -1.891 -1.522 -4.261 1.00 93.62 159 GLU A O 1
ATOM 1187 N N . GLN A 1 160 ? -3.681 -1.433 -2.930 1.00 93.44 160 GLN A N 1
ATOM 1188 C CA . GLN A 1 160 ? -3.362 -2.684 -2.252 1.00 93.44 160 GLN A CA 1
ATOM 1189 C C . GLN A 1 160 ? -3.735 -3.900 -3.102 1.00 93.44 160 GLN A C 1
ATOM 1191 O O . GLN A 1 160 ? -3.081 -4.936 -2.953 1.00 93.44 160 GLN A O 1
ATOM 1196 N N . GLY A 1 161 ? -4.716 -3.775 -3.998 1.00 94.56 161 GLY A N 1
ATOM 1197 C CA . GLY A 1 161 ? -5.241 -4.877 -4.797 1.00 94.56 161 GLY A CA 1
ATOM 1198 C C . GLY A 1 161 ? -6.387 -5.620 -4.111 1.00 94.56 161 GLY A C 1
ATOM 1199 O O . GLY A 1 161 ? -6.438 -6.837 -4.246 1.00 94.56 161 GLY A O 1
ATOM 1200 N N . ALA A 1 162 ? -7.226 -4.951 -3.317 1.00 94.50 162 ALA A N 1
ATOM 1201 C CA . ALA A 1 162 ? -8.352 -5.593 -2.627 1.00 94.50 162 ALA A CA 1
ATOM 1202 C C . ALA A 1 162 ? -9.439 -6.041 -3.623 1.00 94.50 162 ALA A C 1
ATOM 1204 O O . ALA A 1 162 ? -9.712 -5.294 -4.548 1.00 94.50 162 ALA A O 1
ATOM 1205 N N . ASP A 1 163 ? -10.071 -7.208 -3.449 1.00 92.50 163 ASP A N 1
ATOM 1206 C CA . ASP A 1 163 ? -11.269 -7.609 -4.225 1.00 92.50 163 ASP A CA 1
ATOM 1207 C C . ASP A 1 163 ? -12.489 -6.811 -3.790 1.00 92.50 163 ASP A C 1
ATOM 1209 O O . ASP A 1 163 ? -13.294 -6.359 -4.594 1.00 92.50 163 ASP A O 1
ATOM 1213 N N . TRP A 1 164 ? -12.608 -6.651 -2.483 1.00 93.56 164 TRP A N 1
ATOM 1214 C CA . TRP A 1 164 ? -13.709 -5.997 -1.815 1.00 93.56 164 TRP A CA 1
ATOM 1215 C C . TRP A 1 164 ? -13.186 -5.432 -0.492 1.00 93.56 164 TRP A C 1
ATOM 1217 O O . TRP A 1 164 ? -12.112 -5.823 -0.016 1.00 93.56 164 TRP A O 1
ATOM 1227 N N . ALA A 1 165 ? -13.922 -4.498 0.104 1.00 95.88 165 ALA A N 1
ATOM 1228 C CA . ALA A 1 165 ? -13.609 -3.999 1.436 1.00 95.88 165 ALA A CA 1
ATOM 1229 C C . ALA A 1 165 ? -14.845 -3.520 2.199 1.00 95.88 165 ALA A C 1
ATOM 1231 O O . ALA A 1 165 ? -15.690 -2.829 1.634 1.00 95.88 165 ALA A O 1
ATOM 1232 N N . ALA A 1 166 ? -14.888 -3.793 3.500 1.00 96.56 166 ALA A N 1
ATOM 1233 C CA . ALA A 1 166 ? -15.745 -3.111 4.460 1.00 96.56 166 ALA A CA 1
ATOM 1234 C C . ALA A 1 166 ? -14.908 -2.083 5.227 1.00 96.56 166 ALA A C 1
ATOM 1236 O O . ALA A 1 166 ? -13.853 -2.416 5.767 1.00 96.56 166 ALA A O 1
ATOM 1237 N N . VAL A 1 167 ? -15.351 -0.827 5.252 1.00 97.44 167 VAL A N 1
ATOM 1238 C CA . VAL A 1 167 ? -14.630 0.279 5.897 1.00 97.44 167 VAL A CA 1
ATOM 1239 C C . VAL A 1 167 ? -15.443 0.794 7.071 1.00 97.44 167 VAL A C 1
ATOM 1241 O O . VAL A 1 167 ? -16.639 1.054 6.932 1.00 97.44 167 VAL A O 1
ATOM 1244 N N . PHE A 1 168 ? -14.784 0.993 8.206 1.00 97.75 168 PHE A N 1
ATOM 1245 C CA . PHE A 1 168 ? -15.413 1.334 9.470 1.00 97.75 168 PHE A CA 1
ATOM 1246 C C . PHE A 1 168 ? -14.815 2.595 10.098 1.00 97.75 168 PHE A C 1
ATOM 1248 O O . PHE A 1 168 ? -13.614 2.856 10.018 1.00 97.75 168 PHE A O 1
ATOM 1255 N N . SER A 1 169 ? -15.675 3.361 10.764 1.00 97.56 169 SER A N 1
ATOM 1256 C CA . SER A 1 169 ? -15.338 4.563 11.524 1.00 97.56 169 SER A CA 1
ATOM 1257 C C . SER A 1 169 ? -15.625 4.310 13.001 1.00 97.56 169 SER A C 1
ATOM 1259 O O . SER A 1 169 ? -16.710 3.855 13.366 1.00 97.56 169 SER A O 1
ATOM 1261 N N . GLY A 1 170 ? -14.635 4.619 13.835 1.00 96.44 170 GLY A N 1
ATOM 1262 C CA . GLY A 1 170 ? -14.748 4.660 15.295 1.00 96.44 170 GLY A CA 1
ATOM 1263 C C . GLY A 1 170 ? -14.245 5.979 15.890 1.00 96.44 170 GLY A C 1
ATOM 1264 O O . GLY A 1 170 ? -14.083 6.076 17.099 1.00 96.44 170 GLY A O 1
ATOM 1265 N N . GLY A 1 171 ? -13.965 6.988 15.051 1.00 95.81 171 GLY A N 1
ATOM 1266 C CA . GLY A 1 171 ? -13.372 8.256 15.489 1.00 95.81 171 GLY A CA 1
ATOM 1267 C C . GLY A 1 171 ? -11.923 8.131 15.970 1.00 95.81 171 GLY A C 1
ATOM 1268 O O . GLY A 1 171 ? -11.479 8.939 16.777 1.00 95.81 171 GLY A O 1
ATOM 1269 N N . PHE A 1 172 ? -11.198 7.111 15.505 1.00 97.12 172 PHE A N 1
ATOM 1270 C CA . PHE A 1 172 ? -9.864 6.783 15.997 1.00 97.12 172 PHE A CA 1
ATOM 1271 C C . PHE A 1 172 ? -8.777 7.659 15.386 1.00 97.12 172 PHE A C 1
ATOM 1273 O O . PHE A 1 172 ? -8.777 7.937 14.190 1.00 97.12 172 PHE A O 1
ATOM 1280 N N . THR A 1 173 ? -7.782 7.999 16.190 1.00 96.88 173 THR A N 1
ATOM 1281 C CA . THR A 1 173 ? -6.475 8.476 15.729 1.00 96.88 173 THR A CA 1
ATOM 1282 C C . THR A 1 173 ? -5.646 7.332 15.124 1.00 96.88 173 THR A C 1
ATOM 1284 O O . THR A 1 173 ? -6.004 6.160 15.242 1.00 96.88 173 THR A O 1
ATOM 1287 N N . LEU A 1 174 ? -4.501 7.628 14.495 1.00 95.81 174 LEU A N 1
ATOM 1288 C CA . LEU A 1 174 ? -3.617 6.598 13.928 1.00 95.81 174 LEU A CA 1
ATOM 1289 C C . LEU A 1 174 ? -3.176 5.547 14.970 1.00 95.81 174 LEU A C 1
ATOM 1291 O O . LEU A 1 174 ? -3.341 4.359 14.685 1.00 95.81 174 LEU A O 1
ATOM 1295 N N . PRO A 1 175 ? -2.649 5.918 16.162 1.00 96.38 175 PRO A N 1
ATOM 1296 C CA . PRO A 1 175 ? -2.260 4.922 17.162 1.00 96.38 175 PRO A CA 1
ATOM 1297 C C . PRO A 1 175 ? -3.446 4.087 17.664 1.00 96.38 175 PRO A C 1
ATOM 1299 O O . PRO A 1 175 ? -3.302 2.895 17.916 1.00 96.38 175 PRO A O 1
ATOM 1302 N N . GLU A 1 176 ? -4.630 4.686 17.805 1.00 97.06 176 GLU A N 1
ATOM 1303 C CA . GLU A 1 176 ? -5.849 3.973 18.205 1.00 97.06 176 GLU A CA 1
ATOM 1304 C C . GLU A 1 176 ? -6.308 2.982 17.142 1.00 97.06 176 GLU A C 1
ATOM 1306 O O . GLU A 1 176 ? -6.533 1.817 17.461 1.00 97.06 176 GLU A O 1
ATOM 1311 N N . ALA A 1 177 ? -6.375 3.408 15.883 1.00 97.19 177 ALA A N 1
ATOM 1312 C CA . ALA A 1 177 ? -6.781 2.553 14.780 1.00 97.19 177 ALA A CA 1
ATOM 1313 C C . ALA A 1 177 ? -5.813 1.373 14.595 1.00 97.19 177 ALA A C 1
ATOM 1315 O O . ALA A 1 177 ? -6.263 0.256 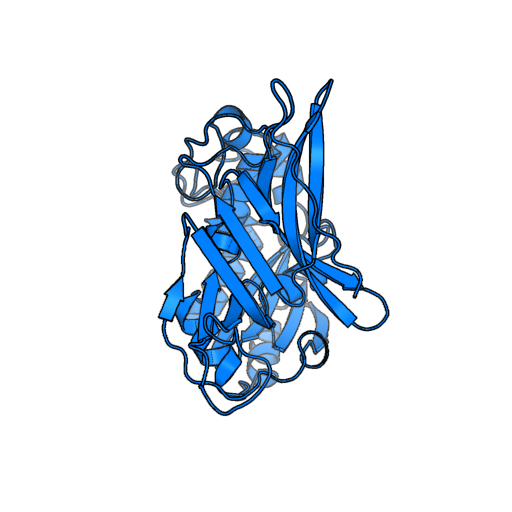14.367 1.00 97.19 177 ALA A O 1
ATOM 1316 N N . GLN A 1 178 ? -4.501 1.585 14.758 1.00 96.56 178 GLN A N 1
ATOM 1317 C CA . GLN A 1 178 ? -3.502 0.506 14.707 1.00 96.56 178 GLN A CA 1
ATOM 1318 C C . GLN A 1 178 ? -3.605 -0.456 15.900 1.00 96.56 178 GLN A C 1
ATOM 1320 O O . GLN A 1 178 ? -3.343 -1.649 15.760 1.00 96.56 178 GLN A O 1
ATOM 1325 N N . ARG A 1 179 ? -4.030 0.023 17.079 1.00 96.06 179 ARG A N 1
ATOM 1326 C CA . ARG A 1 179 ? -4.366 -0.873 18.198 1.00 96.06 179 ARG A CA 1
ATOM 1327 C C . ARG A 1 179 ? -5.581 -1.733 17.870 1.00 96.06 179 ARG A C 1
ATOM 1329 O O . ARG A 1 179 ? -5.533 -2.934 18.104 1.00 96.06 179 ARG A O 1
ATOM 1336 N N . VAL A 1 180 ? -6.632 -1.143 17.299 1.00 97.38 180 VAL A N 1
ATOM 1337 C CA . VAL A 1 180 ? -7.815 -1.894 16.849 1.00 97.38 180 VAL A CA 1
ATOM 1338 C C . VAL A 1 180 ? -7.441 -2.902 15.758 1.00 97.38 180 VAL A C 1
ATOM 1340 O O . VAL A 1 180 ? -7.849 -4.049 15.848 1.00 97.38 180 VAL A O 1
ATOM 1343 N N . GLU A 1 181 ? -6.610 -2.530 14.782 1.00 97.69 181 GLU A N 1
ATOM 1344 C CA . GLU A 1 181 ? -6.069 -3.435 13.754 1.00 97.69 181 GLU A CA 1
ATOM 1345 C C . GLU A 1 181 ? -5.365 -4.654 14.375 1.00 97.69 181 GLU A C 1
ATOM 1347 O O . GLU A 1 181 ? -5.687 -5.793 14.033 1.00 97.69 181 GLU A O 1
ATOM 1352 N N . GLY A 1 182 ? -4.467 -4.436 15.342 1.00 96.56 182 GLY A N 1
ATOM 1353 C CA . GLY A 1 182 ? -3.786 -5.525 16.051 1.00 96.56 182 GLY A CA 1
ATOM 1354 C C . GLY A 1 182 ? -4.734 -6.404 16.875 1.00 96.56 182 GLY A C 1
ATOM 1355 O O . GLY A 1 182 ? -4.577 -7.625 16.922 1.00 96.56 182 GLY A O 1
ATOM 1356 N N . GLU A 1 183 ? -5.751 -5.806 17.492 1.00 97.62 183 GLU A N 1
ATOM 1357 C CA . GLU A 1 183 ? -6.782 -6.529 18.237 1.00 97.62 183 GLU A CA 1
ATOM 1358 C C . GLU A 1 183 ? -7.686 -7.368 17.326 1.00 97.62 183 GLU A C 1
ATOM 1360 O O . GLU A 1 183 ? -7.964 -8.526 17.639 1.00 97.62 183 GLU A O 1
ATOM 1365 N N . VAL A 1 184 ? -8.069 -6.841 16.160 1.00 97.56 184 VAL A N 1
ATOM 1366 C CA . VAL A 1 184 ? -8.796 -7.595 15.130 1.00 97.56 184 VAL A CA 1
ATOM 1367 C C . VAL A 1 184 ? -7.985 -8.815 14.696 1.00 97.56 184 VAL A C 1
ATOM 1369 O O . VAL A 1 184 ? -8.528 -9.918 14.648 1.00 97.56 184 VAL A O 1
ATOM 1372 N N . CYS A 1 185 ? -6.679 -8.652 14.456 1.00 97.06 185 CYS A N 1
ATOM 1373 C CA . CYS A 1 185 ? -5.814 -9.778 14.096 1.00 97.06 185 CYS A CA 1
ATOM 1374 C C . CYS A 1 185 ? -5.820 -10.868 15.171 1.00 97.06 185 CYS A C 1
ATOM 1376 O O . CYS A 1 185 ? -5.948 -12.056 14.877 1.00 97.06 185 CYS A O 1
ATOM 1378 N N . ARG A 1 186 ? -5.703 -10.455 16.435 1.00 97.12 186 ARG A N 1
ATOM 1379 C CA . ARG A 1 186 ? -5.627 -11.357 17.585 1.00 97.12 186 ARG A CA 1
ATOM 1380 C C . ARG A 1 186 ? -6.928 -12.119 17.835 1.00 97.12 186 ARG A C 1
ATOM 1382 O O . ARG A 1 186 ? -6.867 -13.297 18.173 1.00 97.12 186 ARG A O 1
ATOM 1389 N N . VAL A 1 187 ? -8.073 -11.447 17.729 1.00 97.12 187 VAL A N 1
ATOM 1390 C CA . VAL A 1 187 ? -9.384 -12.012 18.089 1.00 97.12 187 VAL A CA 1
ATOM 1391 C C . VAL A 1 187 ? -9.995 -12.807 16.936 1.00 97.12 187 VAL A C 1
ATOM 1393 O O . VAL A 1 187 ? -10.527 -13.888 17.167 1.00 97.12 187 VAL A O 1
ATOM 1396 N N . PHE A 1 188 ? -9.884 -12.306 15.703 1.00 95.81 188 PHE A N 1
ATOM 1397 C CA . PHE A 1 188 ? -10.579 -12.863 14.535 1.00 95.81 188 PHE A CA 1
ATOM 1398 C C . PHE A 1 188 ? -9.665 -13.678 13.610 1.00 95.81 188 PHE A C 1
ATOM 1400 O O . PHE A 1 188 ? -10.126 -14.214 12.607 1.00 95.81 188 PHE A O 1
ATOM 1407 N N . GLY A 1 189 ? -8.363 -13.767 13.910 1.00 93.94 189 GLY A N 1
ATOM 1408 C CA . GLY A 1 189 ? -7.404 -14.515 13.087 1.00 93.94 189 GLY A CA 1
ATOM 1409 C C . GLY A 1 189 ? -7.163 -13.901 11.704 1.00 93.94 189 GLY A C 1
ATOM 1410 O O . GLY A 1 189 ? -6.698 -14.582 10.793 1.00 93.94 189 GLY A O 1
ATOM 1411 N N . VAL A 1 190 ? -7.492 -12.620 11.540 1.00 95.19 190 VAL A N 1
ATOM 1412 C CA . VAL A 1 190 ? -7.269 -11.848 10.315 1.00 95.19 190 VAL A CA 1
ATOM 1413 C C . VAL A 1 190 ? -5.808 -11.389 10.255 1.00 95.19 190 VAL A C 1
ATOM 1415 O O . VAL A 1 190 ? -5.197 -11.132 11.289 1.00 95.19 190 VAL A O 1
ATOM 1418 N N . VAL A 1 191 ? -5.224 -11.262 9.061 1.00 96.00 191 VAL A N 1
ATOM 1419 C CA . VAL A 1 191 ? -3.843 -10.760 8.921 1.00 96.00 191 VAL A CA 1
ATOM 1420 C C . VAL A 1 191 ? -3.803 -9.236 8.767 1.00 96.00 191 VAL A C 1
ATOM 1422 O O . VAL A 1 191 ? -4.710 -8.643 8.193 1.00 96.00 191 VAL A O 1
ATOM 1425 N N . ASP A 1 192 ? -2.728 -8.581 9.199 1.00 94.19 192 ASP A N 1
ATOM 1426 C CA . ASP A 1 192 ? -2.472 -7.145 8.963 1.00 94.19 192 ASP A CA 1
ATOM 1427 C C . ASP A 1 192 ? -1.632 -6.890 7.693 1.00 94.19 192 ASP A C 1
ATOM 1429 O O . ASP A 1 192 ? -1.431 -5.755 7.242 1.00 94.19 192 ASP A O 1
ATOM 1433 N N . ARG A 1 193 ? -1.124 -7.960 7.071 1.00 93.62 193 ARG A N 1
ATOM 1434 C CA . ARG A 1 193 ? -0.215 -7.898 5.927 1.00 93.62 193 ARG A CA 1
ATOM 1435 C C . ARG A 1 193 ? -0.410 -9.087 4.996 1.00 93.62 193 ARG A C 1
ATOM 1437 O O . ARG A 1 193 ? -0.287 -10.226 5.414 1.00 93.62 193 ARG A O 1
ATOM 1444 N N . VAL A 1 194 ? -0.578 -8.781 3.708 1.00 94.50 194 VAL A N 1
ATOM 1445 C CA . VAL A 1 194 ? -0.475 -9.754 2.609 1.00 94.50 194 VAL A CA 1
ATOM 1446 C C . VAL A 1 194 ? 0.819 -9.472 1.854 1.00 94.50 194 VAL A C 1
ATOM 1448 O O . VAL A 1 194 ? 1.013 -8.368 1.323 1.00 94.50 194 VAL A O 1
ATOM 1451 N N . GLY A 1 195 ? 1.740 -10.433 1.865 1.00 93.75 195 GLY A N 1
ATOM 1452 C CA . GLY A 1 195 ? 3.070 -10.282 1.269 1.00 93.75 195 GLY A CA 1
ATOM 1453 C C . GLY A 1 195 ? 3.034 -10.271 -0.262 1.00 93.75 195 GLY A C 1
ATOM 1454 O O . GLY A 1 195 ? 2.091 -10.753 -0.871 1.00 93.75 195 GLY A O 1
ATOM 1455 N N . PHE A 1 196 ? 4.082 -9.766 -0.925 1.00 95.06 196 PHE A N 1
ATOM 1456 C CA . PHE A 1 196 ? 4.124 -9.750 -2.400 1.00 95.06 196 PHE A CA 1
ATOM 1457 C C . PHE A 1 196 ? 4.000 -11.150 -3.031 1.00 95.06 196 PHE A C 1
ATOM 1459 O O . PHE A 1 196 ? 3.292 -11.303 -4.018 1.00 95.06 196 PHE A O 1
ATOM 1466 N N . GLY A 1 197 ? 4.677 -12.161 -2.470 1.00 94.75 197 GLY A N 1
ATOM 1467 C CA . GLY A 1 197 ? 4.604 -13.535 -2.989 1.00 94.75 197 GLY A CA 1
ATOM 1468 C C . GLY A 1 197 ? 3.192 -14.108 -2.875 1.00 94.75 197 GLY A C 1
ATOM 1469 O O . GLY A 1 197 ? 2.623 -14.533 -3.870 1.00 94.75 197 GLY A O 1
ATOM 1470 N N . GLU A 1 198 ? 2.591 -13.984 -1.694 1.00 95.06 198 GLU A N 1
ATOM 1471 C CA . GLU A 1 198 ? 1.198 -14.362 -1.440 1.00 95.06 198 GLU A CA 1
ATOM 1472 C C . GLU A 1 198 ? 0.225 -13.618 -2.365 1.00 95.06 198 GLU A C 1
ATOM 1474 O O . GLU A 1 198 ? -0.650 -14.237 -2.957 1.00 95.06 198 GLU A O 1
ATOM 1479 N N . LYS A 1 199 ? 0.431 -12.314 -2.604 1.00 95.56 199 LYS A N 1
ATOM 1480 C CA . LYS A 1 199 ? -0.354 -11.556 -3.592 1.00 95.56 199 LYS A CA 1
ATOM 1481 C C . LYS A 1 199 ? -0.273 -12.149 -4.999 1.00 95.56 199 LYS A C 1
ATOM 1483 O O . LYS A 1 199 ? -1.274 -12.163 -5.709 1.00 95.56 199 LYS A O 1
ATOM 1488 N N . CYS A 1 200 ? 0.899 -12.630 -5.415 1.00 94.88 200 CYS A N 1
ATOM 1489 C CA . CYS A 1 200 ? 1.037 -13.281 -6.716 1.00 94.88 200 CYS A CA 1
ATOM 1490 C C . CYS A 1 200 ? 0.157 -14.534 -6.795 1.00 94.88 200 CYS A C 1
ATOM 1492 O O . CYS A 1 200 ? -0.493 -14.753 -7.812 1.00 94.88 200 CYS A O 1
ATOM 1494 N N . GLU A 1 201 ? 0.105 -15.326 -5.726 1.00 93.12 201 GLU A N 1
ATOM 1495 C CA . GLU A 1 201 ? -0.693 -16.552 -5.662 1.00 93.12 201 GLU A CA 1
ATOM 1496 C C . GLU A 1 201 ? -2.198 -16.254 -5.597 1.00 93.12 201 GLU A C 1
ATOM 1498 O O . GLU A 1 201 ? -2.961 -16.747 -6.432 1.00 93.12 201 GLU A O 1
ATOM 1503 N N . VAL A 1 202 ? -2.629 -15.391 -4.668 1.00 92.50 202 VAL A N 1
ATOM 1504 C CA . VAL A 1 202 ? -4.054 -15.079 -4.457 1.00 92.50 202 VAL A CA 1
ATOM 1505 C C . VAL A 1 202 ? -4.703 -14.477 -5.696 1.00 92.50 202 VAL A C 1
ATOM 1507 O O . VAL A 1 202 ? -5.765 -14.942 -6.111 1.00 92.50 202 VAL A O 1
ATOM 1510 N N . PHE A 1 203 ? -4.032 -13.531 -6.365 1.00 91.88 203 PHE A N 1
ATOM 1511 C CA . PHE A 1 203 ? -4.571 -12.861 -7.553 1.00 91.88 203 PHE A CA 1
ATOM 1512 C C . PHE A 1 203 ? -4.692 -13.779 -8.774 1.00 91.88 203 PHE A C 1
ATOM 1514 O O . PHE A 1 203 ? -5.387 -13.426 -9.724 1.00 91.88 203 PHE A O 1
ATOM 1521 N N . ARG A 1 204 ? -4.024 -14.938 -8.765 1.00 91.00 204 ARG A N 1
ATOM 1522 C CA . ARG A 1 204 ? -4.065 -15.928 -9.850 1.00 91.00 204 ARG A CA 1
ATOM 1523 C C . ARG A 1 204 ? -5.086 -17.044 -9.635 1.00 91.00 204 ARG A C 1
ATOM 1525 O O . ARG A 1 204 ? -5.415 -17.725 -10.595 1.00 91.00 204 ARG A O 1
ATOM 1532 N N . SER A 1 205 ? -5.573 -17.269 -8.415 1.00 86.69 205 SER A N 1
ATOM 1533 C CA . SER A 1 205 ? -6.479 -18.406 -8.158 1.00 86.69 205 SER A CA 1
ATOM 1534 C C . SER A 1 205 ? -7.931 -18.199 -8.549 1.00 86.69 205 SER A C 1
ATOM 1536 O O . SER A 1 205 ? -8.652 -19.178 -8.711 1.00 86.69 205 SER A O 1
ATOM 1538 N N . GLY A 1 206 ? -8.391 -16.946 -8.585 1.00 80.00 206 GLY A N 1
ATOM 1539 C CA . GLY A 1 206 ? -9.814 -16.626 -8.696 1.00 80.00 206 GLY A CA 1
ATOM 1540 C C . GLY A 1 206 ? -10.667 -16.992 -7.469 1.00 80.00 206 GLY A C 1
ATOM 1541 O O . GLY A 1 206 ? -11.876 -16.787 -7.509 1.00 80.00 206 GLY A O 1
ATOM 1542 N N . VAL A 1 207 ? -10.084 -17.511 -6.381 1.00 84.62 207 VAL A N 1
ATOM 1543 C CA . VAL A 1 207 ? -10.814 -17.800 -5.135 1.00 84.62 207 VAL A CA 1
ATOM 1544 C C . VAL A 1 207 ? -11.006 -16.507 -4.356 1.00 84.62 207 VAL A C 1
ATOM 1546 O O . VAL A 1 207 ? -10.049 -15.759 -4.191 1.00 84.62 207 VAL A O 1
ATOM 1549 N N . VAL A 1 208 ? -12.209 -16.273 -3.832 1.00 83.75 208 VAL A N 1
ATOM 1550 C CA . VAL A 1 208 ? -12.544 -15.108 -2.999 1.00 83.75 208 VAL A CA 1
ATOM 1551 C C . VAL A 1 208 ? -12.984 -15.596 -1.620 1.00 83.75 208 VAL A C 1
ATOM 1553 O O . VAL A 1 208 ? -13.780 -16.530 -1.526 1.00 83.75 208 VAL A O 1
ATOM 1556 N N . CYS A 1 209 ? -12.453 -15.002 -0.552 1.00 84.44 209 CYS A N 1
ATOM 1557 C CA . CYS A 1 209 ? -12.874 -15.309 0.812 1.00 84.44 209 CYS A CA 1
ATOM 1558 C C . CYS A 1 209 ? -14.273 -14.763 1.121 1.00 84.44 209 CYS A C 1
ATOM 1560 O O . CYS A 1 209 ? -14.674 -13.710 0.615 1.00 84.44 209 CYS A O 1
ATOM 1562 N N . ASP A 1 210 ? -14.992 -15.473 1.992 1.00 83.50 210 ASP A N 1
ATOM 1563 C CA . ASP A 1 210 ? -16.185 -14.932 2.635 1.00 83.50 210 ASP A CA 1
ATOM 1564 C C . ASP A 1 210 ? -15.774 -13.940 3.727 1.00 83.50 210 ASP A C 1
ATOM 1566 O O . ASP A 1 210 ? -14.769 -14.120 4.419 1.00 83.50 210 ASP A O 1
ATOM 1570 N N . TRP A 1 211 ? -16.537 -12.865 3.846 1.00 86.31 211 TRP A N 1
ATOM 1571 C CA . TRP A 1 211 ? -16.175 -11.714 4.653 1.00 86.31 211 TRP A CA 1
ATOM 1572 C C . TRP A 1 211 ? -17.316 -11.016 5.345 1.00 86.31 211 TRP A C 1
ATOM 1574 O O . TRP A 1 211 ? -17.061 -10.291 6.304 1.00 86.31 211 TRP A O 1
ATOM 1584 N N . GLY A 1 212 ? -18.546 -11.181 4.855 1.00 86.88 212 GLY A N 1
ATOM 1585 C CA . GLY A 1 212 ? -19.686 -10.424 5.359 1.00 86.88 212 GLY A CA 1
ATOM 1586 C C . GLY A 1 212 ? -19.925 -10.705 6.840 1.00 86.88 212 GLY A C 1
ATOM 1587 O O . GLY A 1 212 ? -20.110 -9.771 7.617 1.00 86.88 212 GLY A O 1
ATOM 1588 N N . GLU A 1 213 ? -19.840 -11.980 7.226 1.00 89.75 213 GLU A N 1
ATOM 1589 C CA . GLU A 1 213 ? -19.986 -12.429 8.613 1.00 89.75 213 GLU A CA 1
ATOM 1590 C C . GLU A 1 213 ? -18.880 -11.851 9.505 1.00 89.75 213 GLU A C 1
ATOM 1592 O O . GLU A 1 213 ? -19.177 -11.107 10.437 1.00 89.75 213 GLU A O 1
ATOM 1597 N N . VAL A 1 214 ? -17.608 -12.065 9.147 1.00 92.69 214 VAL A N 1
ATOM 1598 C CA . VAL A 1 214 ? -16.459 -11.551 9.918 1.00 92.69 214 VAL A CA 1
ATOM 1599 C C . VAL A 1 214 ? -16.493 -10.024 10.034 1.00 92.69 214 VAL A C 1
ATOM 1601 O O . VAL A 1 214 ? -16.184 -9.463 11.083 1.00 92.69 214 VAL A O 1
ATOM 1604 N N . ALA A 1 215 ? -16.891 -9.326 8.970 1.00 94.31 215 ALA A N 1
ATOM 1605 C CA . ALA A 1 215 ? -17.024 -7.875 8.970 1.00 94.31 215 ALA A CA 1
ATOM 1606 C C . ALA A 1 215 ? -18.116 -7.382 9.927 1.00 94.31 215 ALA A C 1
ATOM 1608 O O . ALA A 1 215 ? -17.907 -6.376 10.609 1.00 94.31 215 ALA A O 1
ATOM 1609 N N . GLY A 1 216 ? -19.250 -8.085 9.994 1.00 95.06 216 GLY A N 1
ATOM 1610 C CA . GLY A 1 216 ? -20.314 -7.810 10.956 1.00 95.06 216 GLY A CA 1
ATOM 1611 C C . GLY A 1 216 ? -19.855 -8.035 12.395 1.00 95.06 216 GLY A C 1
ATOM 1612 O O . GLY A 1 216 ? -19.983 -7.138 13.223 1.00 95.06 216 GLY A O 1
ATOM 1613 N N . GLU A 1 217 ? -19.228 -9.179 12.673 1.00 96.12 217 GLU A N 1
ATOM 1614 C CA . GLU A 1 217 ? -18.735 -9.506 14.016 1.00 96.12 217 GLU A CA 1
ATOM 1615 C C . GLU A 1 217 ? -17.674 -8.514 14.512 1.00 96.12 217 GLU A C 1
ATOM 1617 O O . GLU A 1 217 ? -17.712 -8.086 15.667 1.00 96.12 217 GLU A O 1
ATOM 1622 N N . VAL A 1 218 ? -16.744 -8.101 13.642 1.00 96.25 218 VAL A N 1
ATOM 1623 C CA . VAL A 1 218 ? -15.744 -7.075 13.972 1.00 96.25 218 VAL A CA 1
ATOM 1624 C C . VAL A 1 218 ? -16.414 -5.737 14.274 1.00 96.25 218 VAL A C 1
ATOM 1626 O O . VAL A 1 218 ? -16.045 -5.073 15.246 1.00 96.25 218 VAL A O 1
ATOM 1629 N N . ALA A 1 219 ? -17.401 -5.329 13.472 1.00 96.56 219 ALA A N 1
ATOM 1630 C CA . ALA A 1 219 ? -18.120 -4.085 13.715 1.00 96.56 219 ALA A CA 1
ATOM 1631 C C . ALA A 1 219 ? -18.844 -4.108 15.068 1.00 96.56 219 ALA A C 1
ATOM 1633 O O . ALA A 1 219 ? -18.703 -3.161 15.842 1.00 96.56 219 ALA A O 1
ATOM 1634 N N . ASP A 1 220 ? -19.539 -5.198 15.387 1.00 97.00 220 ASP A N 1
ATOM 1635 C CA . ASP A 1 220 ? -20.282 -5.343 16.639 1.00 97.00 220 ASP A CA 1
ATOM 1636 C C . ASP A 1 220 ? -19.350 -5.403 17.857 1.00 97.00 220 ASP A C 1
ATOM 1638 O O . ASP A 1 220 ? -19.579 -4.709 18.849 1.00 97.00 220 ASP A O 1
ATOM 1642 N N . TYR A 1 221 ? -18.259 -6.173 17.776 1.00 96.94 221 TYR A N 1
ATOM 1643 C CA . TYR A 1 221 ? -17.313 -6.351 18.882 1.00 96.94 221 TYR A CA 1
ATOM 1644 C C . TYR A 1 221 ? -16.623 -5.042 19.287 1.00 96.94 221 TYR A C 1
ATOM 1646 O O . TYR A 1 221 ? -16.446 -4.769 20.476 1.00 96.94 221 TYR A O 1
ATOM 1654 N N . PHE A 1 222 ? -16.239 -4.218 18.308 1.00 96.19 222 PHE A N 1
ATOM 1655 C CA . PHE A 1 222 ? -15.551 -2.946 18.550 1.00 96.19 222 PHE A CA 1
ATOM 1656 C C . PHE A 1 222 ? -16.489 -1.727 18.542 1.00 96.19 222 PHE A C 1
ATOM 1658 O O . PHE A 1 222 ? -16.017 -0.601 18.709 1.00 96.19 222 PHE A O 1
ATOM 1665 N N . GLY A 1 223 ? -17.801 -1.922 18.356 1.00 96.25 223 GLY A N 1
ATOM 1666 C CA . GLY A 1 223 ? -18.784 -0.837 18.286 1.00 96.25 223 GLY A CA 1
ATOM 1667 C C . GLY A 1 223 ? -18.548 0.123 17.116 1.00 96.25 223 GLY A C 1
ATOM 1668 O O . GLY A 1 223 ? -18.692 1.338 17.265 1.00 96.25 223 GLY A O 1
ATOM 1669 N N . LEU A 1 224 ? -18.129 -0.400 15.962 1.00 96.94 224 LEU A N 1
ATOM 1670 C CA . LEU A 1 224 ? -17.747 0.400 14.804 1.00 96.94 224 LEU A CA 1
ATOM 1671 C C . LEU A 1 224 ? -18.941 0.722 13.912 1.00 96.94 224 LEU A C 1
ATOM 1673 O O . LEU A 1 224 ? -19.814 -0.107 13.661 1.00 96.94 224 LEU A O 1
ATOM 1677 N N . ARG A 1 225 ? -18.934 1.922 13.333 1.00 97.19 225 ARG A N 1
ATOM 1678 C CA . ARG A 1 225 ? -19.925 2.327 12.337 1.00 97.19 225 ARG A CA 1
ATOM 1679 C C . ARG A 1 225 ? -19.434 1.983 10.938 1.00 97.19 225 ARG A C 1
ATOM 1681 O O . ARG A 1 225 ? -18.370 2.447 10.527 1.00 97.19 225 ARG A O 1
ATOM 1688 N N . LEU A 1 226 ? -20.243 1.256 10.170 1.00 96.38 226 LEU A N 1
ATOM 1689 C CA . LEU A 1 226 ? -19.977 1.022 8.753 1.00 96.38 226 LEU A CA 1
ATOM 1690 C C . LEU A 1 226 ? -19.998 2.351 7.976 1.00 96.38 226 LEU A C 1
ATOM 1692 O O . LEU A 1 226 ? -20.984 3.088 7.989 1.00 96.38 226 LEU A O 1
ATOM 1696 N N . VAL A 1 227 ? -18.891 2.652 7.302 1.00 96.12 227 VAL A N 1
ATOM 1697 C CA . VAL A 1 227 ? -18.753 3.783 6.372 1.00 96.12 227 VAL A CA 1
ATOM 1698 C C . VAL A 1 227 ? -19.205 3.366 4.978 1.00 96.12 227 VAL A C 1
ATOM 1700 O O . VAL A 1 227 ? -19.878 4.132 4.294 1.00 96.12 227 VAL A O 1
ATOM 1703 N N . GLY A 1 228 ? -18.852 2.152 4.558 1.00 94.81 228 GLY A N 1
ATOM 1704 C CA . GLY A 1 228 ? -19.304 1.586 3.295 1.00 94.81 228 GLY A CA 1
ATOM 1705 C C . GLY A 1 228 ? -18.674 0.235 2.989 1.00 94.81 228 GLY A C 1
ATOM 1706 O O . GLY A 1 228 ? -17.631 -0.118 3.547 1.00 94.81 228 GLY A O 1
ATOM 1707 N N . CYS A 1 229 ? -19.315 -0.480 2.069 1.00 95.19 229 CYS A N 1
ATOM 1708 C CA . CYS A 1 229 ? -18.802 -1.696 1.453 1.00 95.19 229 CYS A CA 1
ATOM 1709 C C . CYS A 1 229 ? -18.463 -1.402 -0.009 1.00 95.19 229 CYS A C 1
ATOM 1711 O O . CYS A 1 229 ? -19.233 -0.738 -0.703 1.00 95.19 229 CYS A O 1
ATOM 1713 N N . TYR A 1 230 ? -17.318 -1.892 -0.463 1.00 94.00 230 TYR A N 1
ATOM 1714 C CA . TYR A 1 230 ? -16.772 -1.611 -1.785 1.00 94.00 230 TYR A CA 1
ATOM 1715 C C . TYR A 1 230 ? -16.458 -2.918 -2.497 1.00 94.00 230 TYR A C 1
ATOM 1717 O O . TYR A 1 230 ? -15.878 -3.815 -1.891 1.00 94.00 230 TYR A O 1
ATOM 1725 N N . ASP A 1 231 ? -16.811 -2.991 -3.776 1.00 92.00 231 ASP A N 1
ATOM 1726 C CA . ASP A 1 231 ? -16.442 -4.069 -4.691 1.00 92.00 231 ASP A CA 1
ATOM 1727 C C . ASP A 1 231 ? -15.490 -3.496 -5.747 1.00 92.00 231 ASP A C 1
ATOM 1729 O O . ASP A 1 231 ? -15.802 -2.516 -6.428 1.00 92.00 231 ASP A O 1
ATOM 1733 N N . PHE A 1 232 ? -14.303 -4.085 -5.838 1.00 91.38 232 PHE A N 1
ATOM 1734 C CA . PHE A 1 232 ? -13.229 -3.695 -6.743 1.00 91.38 232 PHE A CA 1
ATOM 1735 C C . PHE A 1 232 ? -12.954 -4.757 -7.812 1.00 91.38 232 PHE A C 1
ATOM 1737 O O . PHE A 1 232 ? -12.026 -4.588 -8.602 1.00 91.38 232 PHE A O 1
ATOM 1744 N N . SER A 1 233 ? -13.743 -5.830 -7.886 1.00 81.69 233 SER A N 1
ATOM 1745 C CA . SER A 1 233 ? -13.561 -6.904 -8.873 1.00 81.69 233 SER A CA 1
ATOM 1746 C C . SER A 1 233 ? -13.519 -6.375 -10.314 1.00 81.69 233 SER A C 1
ATOM 1748 O O . SER A 1 233 ? -12.686 -6.794 -11.119 1.00 81.69 233 SER A O 1
ATOM 1750 N N . GLY A 1 234 ? -14.343 -5.368 -10.622 1.00 86.12 234 GLY A N 1
ATOM 1751 C CA . GLY A 1 234 ? -14.365 -4.699 -11.925 1.00 86.12 234 GLY A CA 1
ATOM 1752 C C . GLY A 1 234 ? -13.173 -3.776 -12.211 1.00 86.12 234 GLY A C 1
ATOM 1753 O O . GLY A 1 234 ? -12.966 -3.403 -13.361 1.00 86.12 234 GLY A O 1
ATOM 1754 N N . VAL A 1 235 ? -12.374 -3.406 -11.202 1.00 89.38 235 VAL A N 1
ATOM 1755 C CA . VAL A 1 235 ? -11.258 -2.454 -11.355 1.00 89.38 235 VAL A CA 1
ATOM 1756 C C . VAL A 1 235 ? -10.076 -3.076 -12.094 1.00 89.38 235 VAL A C 1
ATOM 1758 O O . VAL A 1 235 ? -9.409 -2.390 -12.867 1.00 89.38 235 VAL A O 1
ATOM 1761 N N . TYR A 1 236 ? -9.809 -4.361 -11.855 1.00 88.56 236 TYR A N 1
ATOM 1762 C CA . TYR A 1 236 ? -8.610 -5.040 -12.360 1.00 88.56 236 TYR A CA 1
ATOM 1763 C C . TYR A 1 236 ? -8.873 -5.889 -13.605 1.00 88.56 236 TYR A C 1
ATOM 1765 O O . TYR A 1 236 ? -7.942 -6.213 -14.339 1.00 88.56 236 TYR A O 1
ATOM 1773 N N . GLY A 1 237 ? -10.134 -6.252 -13.851 1.00 86.12 237 GLY A N 1
ATOM 1774 C CA . GLY A 1 237 ? -10.481 -7.283 -14.823 1.00 86.12 237 GLY A CA 1
ATOM 1775 C C . GLY A 1 237 ? -10.100 -8.686 -14.340 1.00 86.12 237 GLY A C 1
ATOM 1776 O O . GLY A 1 237 ? -9.721 -8.898 -13.189 1.00 86.12 237 GLY A O 1
ATOM 1777 N N . VAL A 1 238 ? -10.225 -9.668 -15.232 1.00 86.44 238 VAL A N 1
ATOM 1778 C CA . VAL A 1 238 ? -9.930 -11.074 -14.926 1.00 86.44 238 VAL A CA 1
ATOM 1779 C C . VAL A 1 238 ? -8.452 -11.356 -15.183 1.00 86.44 238 VAL A C 1
ATOM 1781 O O . VAL A 1 238 ? -7.947 -11.077 -16.271 1.00 86.44 238 VAL A O 1
ATOM 1784 N N . CYS A 1 239 ? -7.768 -11.934 -14.194 1.00 90.62 239 CYS A N 1
ATOM 1785 C CA . CYS A 1 239 ? -6.400 -12.416 -14.357 1.00 90.62 239 CYS A CA 1
ATOM 1786 C C . CYS A 1 239 ? -6.387 -13.564 -15.386 1.00 90.62 239 CYS A C 1
ATOM 1788 O O . CYS A 1 239 ? -7.084 -14.558 -15.170 1.00 90.62 239 CYS A O 1
ATOM 1790 N N . PRO A 1 240 ? -5.651 -13.451 -16.507 1.00 90.38 240 PRO A N 1
ATOM 1791 C CA . PRO A 1 240 ? -5.567 -14.528 -17.485 1.00 90.38 240 PRO A CA 1
ATOM 1792 C C . PRO A 1 240 ? -4.804 -15.730 -16.916 1.00 90.38 240 PRO A C 1
ATOM 1794 O O . PRO A 1 240 ? -3.991 -15.596 -16.003 1.00 90.38 240 PRO A O 1
ATOM 1797 N N . GLU A 1 241 ? -5.030 -16.911 -17.488 1.00 90.38 241 GLU A N 1
ATOM 1798 C CA . GLU A 1 241 ? -4.274 -18.110 -17.126 1.00 90.38 241 GLU A CA 1
ATOM 1799 C C . GLU A 1 241 ? -2.849 -18.044 -17.697 1.00 90.38 241 GLU A C 1
ATOM 1801 O O . GLU A 1 241 ? -2.646 -17.822 -18.891 1.00 90.38 241 GLU A O 1
ATOM 1806 N N . PHE A 1 242 ? -1.851 -18.241 -16.835 1.00 91.38 242 PHE A N 1
ATOM 1807 C CA . PHE A 1 242 ? -0.442 -18.372 -17.208 1.00 91.38 242 PHE A CA 1
ATOM 1808 C C . PHE A 1 242 ? 0.326 -19.145 -16.133 1.00 91.38 242 PHE A C 1
ATOM 1810 O O . PHE A 1 242 ? -0.112 -19.244 -14.984 1.00 91.38 242 PHE A O 1
ATOM 1817 N N . GLU A 1 243 ? 1.510 -19.649 -16.463 1.00 90.94 243 GLU A N 1
ATOM 1818 C CA . GLU A 1 243 ? 2.471 -20.151 -15.477 1.00 90.94 243 GLU A CA 1
ATOM 1819 C C . GLU A 1 243 ? 3.426 -19.030 -15.065 1.00 90.94 243 GLU A C 1
ATOM 1821 O O . GLU A 1 243 ? 3.880 -18.246 -15.898 1.00 90.94 243 GLU A O 1
ATOM 1826 N N . LEU A 1 244 ? 3.695 -18.913 -13.763 1.00 94.00 244 LEU A N 1
ATOM 1827 C CA . LEU A 1 244 ? 4.609 -17.899 -13.246 1.00 94.00 244 LEU A CA 1
ATOM 1828 C C . LEU A 1 244 ? 6.034 -18.459 -13.262 1.00 94.00 244 LEU A C 1
ATOM 1830 O O . LEU A 1 244 ? 6.351 -19.346 -12.474 1.00 94.00 244 LEU A O 1
ATOM 1834 N N . ALA A 1 245 ? 6.892 -17.914 -14.121 1.00 94.69 245 ALA A N 1
ATOM 1835 C CA . ALA A 1 245 ? 8.296 -18.305 -14.227 1.00 94.69 245 ALA A CA 1
ATOM 1836 C C . ALA A 1 245 ? 9.130 -17.805 -13.036 1.00 94.69 245 ALA A C 1
ATOM 1838 O O . ALA A 1 245 ? 10.081 -18.456 -12.606 1.00 94.69 245 ALA A O 1
ATOM 1839 N N . GLY A 1 246 ? 8.763 -16.655 -12.462 1.00 94.81 246 GLY A N 1
ATOM 1840 C CA . GLY A 1 246 ? 9.450 -16.127 -11.292 1.00 94.81 246 GLY A CA 1
ATOM 1841 C C . GLY A 1 246 ? 8.938 -14.781 -10.798 1.00 94.81 246 GLY A C 1
ATOM 1842 O O . GLY A 1 246 ? 8.033 -14.163 -11.363 1.00 94.81 246 GLY A O 1
ATOM 1843 N N . VAL A 1 247 ? 9.561 -14.317 -9.716 1.00 96.19 247 VAL A N 1
ATOM 1844 C CA . VAL A 1 247 ? 9.303 -13.015 -9.093 1.00 96.19 247 VAL A CA 1
ATOM 1845 C C . VAL A 1 247 ? 10.515 -12.104 -9.235 1.00 96.19 247 VAL A C 1
ATOM 1847 O O . VAL A 1 247 ? 11.654 -12.532 -9.052 1.00 96.19 247 VAL A O 1
ATOM 1850 N N . VAL A 1 248 ? 10.275 -10.826 -9.509 1.00 95.50 248 VAL A N 1
ATOM 1851 C CA . VAL A 1 248 ? 11.314 -9.819 -9.725 1.00 95.50 248 VAL A CA 1
ATOM 1852 C C . VAL A 1 248 ? 11.146 -8.682 -8.726 1.00 95.50 248 VAL A C 1
ATOM 1854 O O . VAL A 1 248 ? 10.079 -8.082 -8.593 1.00 95.50 248 VAL A O 1
ATOM 1857 N N . ARG A 1 249 ? 12.236 -8.371 -8.017 1.00 94.31 249 ARG A N 1
ATOM 1858 C CA . ARG A 1 249 ? 12.322 -7.246 -7.081 1.00 94.31 249 ARG A CA 1
ATOM 1859 C C . ARG A 1 249 ? 13.573 -6.439 -7.366 1.00 94.31 249 ARG A C 1
ATOM 1861 O O . ARG A 1 249 ? 14.654 -7.003 -7.478 1.00 94.31 249 ARG A O 1
ATOM 1868 N N . SER A 1 250 ? 13.423 -5.119 -7.413 1.00 91.62 250 SER A N 1
ATOM 1869 C CA . SER A 1 250 ? 14.535 -4.180 -7.622 1.00 91.62 250 SER A CA 1
ATOM 1870 C C . SER A 1 250 ? 15.482 -4.551 -8.786 1.00 91.62 250 SER A C 1
ATOM 1872 O O . SER A 1 250 ? 16.697 -4.626 -8.577 1.00 91.62 250 SER A O 1
ATOM 1874 N N . PRO A 1 251 ? 14.961 -4.830 -9.997 1.00 93.25 251 PRO A N 1
ATOM 1875 C CA . PRO A 1 251 ? 15.802 -5.209 -11.125 1.00 93.25 251 PRO A CA 1
ATOM 1876 C C . PRO A 1 251 ? 16.702 -4.045 -11.558 1.00 93.25 251 PRO A C 1
ATOM 1878 O O . PRO A 1 251 ? 16.339 -2.881 -11.414 1.00 93.25 251 PRO A O 1
ATOM 1881 N N . ARG A 1 252 ? 17.863 -4.356 -12.147 1.00 92.56 252 ARG A N 1
ATOM 1882 C CA . ARG A 1 252 ? 18.649 -3.357 -12.900 1.00 92.56 252 ARG A CA 1
ATOM 1883 C C . ARG A 1 252 ? 18.098 -3.142 -14.304 1.00 92.56 252 ARG A C 1
ATOM 1885 O O . ARG A 1 252 ? 18.115 -2.027 -14.806 1.00 92.56 252 ARG A O 1
ATOM 1892 N N . VAL A 1 253 ? 17.636 -4.216 -14.933 1.00 92.00 253 VAL A N 1
ATOM 1893 C CA . VAL A 1 253 ? 17.022 -4.215 -16.260 1.00 92.00 253 VAL A CA 1
ATOM 1894 C C . VAL A 1 253 ? 15.816 -5.136 -16.192 1.00 92.00 253 VAL A C 1
ATOM 1896 O O . VAL A 1 253 ? 15.924 -6.234 -15.644 1.00 92.00 253 VAL A O 1
ATOM 1899 N N . PHE A 1 254 ? 14.680 -4.686 -16.707 1.00 92.56 254 PHE A N 1
ATOM 1900 C CA . PHE A 1 254 ? 13.473 -5.497 -16.793 1.00 92.56 254 PHE A CA 1
ATOM 1901 C C . PHE A 1 254 ? 12.624 -5.026 -17.962 1.00 92.56 254 PHE A C 1
ATOM 1903 O O . PHE A 1 254 ? 12.433 -3.828 -18.129 1.00 92.56 254 PHE A O 1
ATOM 1910 N N . GLY A 1 255 ? 12.096 -5.947 -18.756 1.00 91.00 255 GLY A N 1
ATOM 1911 C CA . GLY A 1 255 ? 11.218 -5.586 -19.853 1.00 91.00 255 GLY A CA 1
ATOM 1912 C C . GLY A 1 255 ? 10.377 -6.757 -20.314 1.00 91.00 255 GLY A C 1
ATOM 1913 O O . GLY A 1 255 ? 10.712 -7.908 -20.050 1.00 91.00 255 GLY A O 1
ATOM 1914 N N . GLY A 1 256 ? 9.280 -6.436 -20.980 1.00 92.94 256 GLY A N 1
ATOM 1915 C CA . GLY A 1 256 ? 8.282 -7.390 -21.429 1.00 92.94 256 GLY A CA 1
ATOM 1916 C C . GLY A 1 256 ? 6.956 -6.701 -21.712 1.00 92.94 256 GLY A C 1
ATOM 1917 O O . GLY A 1 256 ? 6.813 -5.486 -21.559 1.00 92.94 256 GLY A O 1
ATOM 1918 N N . ARG A 1 257 ? 5.959 -7.490 -22.097 1.00 94.19 257 ARG A N 1
ATOM 1919 C CA . ARG A 1 257 ? 4.593 -7.006 -22.289 1.00 94.19 257 ARG A CA 1
ATOM 1920 C C . ARG A 1 257 ? 3.787 -7.192 -21.012 1.00 94.19 257 ARG A C 1
ATOM 1922 O O . ARG A 1 257 ? 3.700 -8.309 -20.515 1.00 94.19 257 ARG A O 1
ATOM 1929 N N . LEU A 1 258 ? 3.159 -6.132 -20.509 1.00 94.31 258 LEU A N 1
ATOM 1930 C CA . LEU A 1 258 ? 2.222 -6.218 -19.394 1.00 94.31 258 LEU A CA 1
ATOM 1931 C C . LEU A 1 258 ? 1.033 -7.106 -19.787 1.00 94.31 258 LEU A C 1
ATOM 1933 O O . LEU A 1 258 ? 0.320 -6.822 -20.753 1.00 94.31 258 LEU A O 1
ATOM 1937 N N . VAL A 1 259 ? 0.832 -8.173 -19.019 1.00 94.44 259 VAL A N 1
ATOM 1938 C CA . VAL A 1 259 ? -0.250 -9.151 -19.189 1.00 94.44 259 VAL A CA 1
ATOM 1939 C C . VAL A 1 259 ? -1.412 -8.825 -18.259 1.00 94.44 259 VAL A C 1
ATOM 1941 O O . VAL A 1 259 ? -2.566 -8.833 -18.675 1.00 94.44 259 VAL A O 1
ATOM 1944 N N . TYR A 1 260 ? -1.102 -8.531 -16.997 1.00 94.44 260 TYR A N 1
ATOM 1945 C CA . TYR A 1 260 ? -2.085 -8.249 -15.959 1.00 94.44 260 TYR A CA 1
ATOM 1946 C C . TYR A 1 260 ? -1.437 -7.454 -14.828 1.00 94.44 260 TYR A C 1
ATOM 1948 O O . TYR A 1 260 ? -0.235 -7.567 -14.588 1.00 94.44 260 TYR A O 1
ATOM 1956 N N . ALA A 1 261 ? -2.223 -6.668 -14.102 1.00 95.19 261 ALA A N 1
ATOM 1957 C CA . ALA A 1 261 ? -1.759 -5.980 -12.910 1.00 95.19 261 ALA A CA 1
ATOM 1958 C C . ALA A 1 261 ? -2.877 -5.897 -11.880 1.00 95.19 261 ALA A C 1
ATOM 1960 O O . ALA A 1 261 ? -4.049 -5.776 -12.226 1.00 95.19 261 ALA A O 1
ATOM 1961 N N . ARG A 1 262 ? -2.497 -5.925 -10.605 1.00 94.75 262 ARG A N 1
ATOM 1962 C CA . ARG A 1 262 ? -3.408 -5.719 -9.484 1.00 94.75 262 ARG A CA 1
ATOM 1963 C C . ARG A 1 262 ? -2.634 -5.270 -8.253 1.00 94.75 262 ARG A C 1
ATOM 1965 O O . ARG A 1 262 ? -1.648 -5.891 -7.855 1.00 94.75 262 ARG A O 1
ATOM 1972 N N . GLY A 1 263 ? -3.076 -4.175 -7.637 1.00 94.94 263 GLY A N 1
ATOM 1973 C CA . GLY A 1 263 ? -2.359 -3.564 -6.519 1.00 94.94 263 GLY A CA 1
ATOM 1974 C C . GLY A 1 263 ? -0.906 -3.228 -6.884 1.00 94.94 263 GLY A C 1
ATOM 1975 O O . GLY A 1 263 ? -0.663 -2.540 -7.873 1.00 94.94 263 GLY A O 1
ATOM 1976 N N . ASN A 1 264 ? 0.063 -3.729 -6.111 1.00 95.62 264 ASN A N 1
ATOM 1977 C CA . ASN A 1 264 ? 1.498 -3.557 -6.385 1.00 95.62 264 ASN A CA 1
ATOM 1978 C C . ASN A 1 264 ? 2.121 -4.660 -7.262 1.00 95.62 264 ASN A C 1
ATOM 1980 O O . ASN A 1 264 ? 3.338 -4.655 -7.446 1.00 95.62 264 ASN A O 1
ATOM 1984 N N . VAL A 1 265 ? 1.330 -5.616 -7.755 1.00 97.19 265 VAL A N 1
ATOM 1985 C CA . VAL A 1 265 ? 1.813 -6.734 -8.576 1.00 97.19 265 VAL A CA 1
ATOM 1986 C C . VAL A 1 265 ? 1.522 -6.449 -10.044 1.00 97.19 265 VAL A C 1
ATOM 1988 O O . VAL A 1 265 ? 0.375 -6.194 -10.407 1.00 97.19 265 VAL A O 1
ATOM 1991 N N . ALA A 1 266 ? 2.550 -6.522 -10.886 1.00 96.75 266 ALA A N 1
ATOM 1992 C CA . ALA A 1 266 ? 2.420 -6.432 -12.336 1.00 96.75 266 ALA A CA 1
ATOM 1993 C C . ALA A 1 266 ? 3.072 -7.652 -12.998 1.00 96.75 266 ALA A C 1
ATOM 1995 O O . ALA A 1 266 ? 4.240 -7.942 -12.751 1.00 96.75 266 ALA A O 1
ATOM 1996 N N . PHE A 1 267 ? 2.322 -8.374 -13.823 1.00 96.44 267 PHE A N 1
ATOM 1997 C CA . PHE A 1 267 ? 2.773 -9.572 -14.524 1.00 96.44 267 PHE A CA 1
ATOM 1998 C C . PHE A 1 267 ? 3.171 -9.219 -15.954 1.00 96.44 267 PHE A C 1
ATOM 2000 O O . PHE A 1 267 ? 2.374 -8.637 -16.692 1.00 96.44 267 PHE A O 1
ATOM 2007 N N . PHE A 1 268 ? 4.388 -9.587 -16.347 1.00 95.88 268 PHE A N 1
ATOM 2008 C CA . PHE A 1 268 ? 4.940 -9.314 -17.669 1.00 95.88 268 PHE A CA 1
ATOM 2009 C C . PHE A 1 268 ? 5.341 -10.604 -18.370 1.00 95.88 268 PHE A C 1
ATOM 2011 O O . PHE A 1 268 ? 6.024 -11.430 -17.776 1.00 95.88 268 PHE A O 1
ATOM 2018 N N . ASP A 1 269 ? 4.968 -10.732 -19.638 1.00 94.62 269 ASP A N 1
ATOM 2019 C CA . ASP A 1 269 ? 5.516 -11.725 -20.558 1.00 94.62 269 ASP A CA 1
ATOM 2020 C C . ASP A 1 269 ? 6.882 -11.234 -21.060 1.00 94.62 269 ASP A C 1
ATOM 2022 O O . ASP A 1 269 ? 6.975 -10.203 -21.737 1.00 94.62 269 ASP A O 1
ATOM 2026 N N . VAL A 1 270 ? 7.934 -11.975 -20.707 1.00 88.50 270 VAL A N 1
ATOM 2027 C CA . VAL A 1 270 ? 9.339 -11.709 -21.034 1.00 88.50 270 VAL A CA 1
ATOM 2028 C C . VAL A 1 270 ? 9.825 -12.722 -22.081 1.00 88.50 270 VAL A C 1
ATOM 2030 O O . VAL A 1 270 ? 10.804 -13.431 -21.889 1.00 88.50 270 VAL A O 1
ATOM 2033 N N . GLY A 1 271 ? 9.113 -12.850 -23.202 1.00 71.44 271 GLY A N 1
ATOM 2034 C CA . GLY A 1 271 ? 9.524 -13.761 -24.280 1.00 71.44 271 GLY A CA 1
ATOM 2035 C C . GLY A 1 271 ? 8.769 -13.628 -25.605 1.00 71.44 271 GLY A C 1
ATOM 2036 O O . GLY A 1 271 ? 9.233 -14.148 -26.617 1.00 71.44 271 GLY A O 1
ATOM 2037 N N . GLY A 1 272 ? 7.653 -12.894 -25.646 1.00 57.66 272 GLY A N 1
ATOM 2038 C CA . GLY A 1 272 ? 6.776 -12.744 -26.819 1.00 57.66 272 GLY A CA 1
ATOM 2039 C C . GLY A 1 272 ? 7.291 -11.904 -28.002 1.00 57.66 272 GLY A C 1
ATOM 2040 O O . GLY A 1 272 ? 6.492 -11.296 -28.716 1.00 57.66 272 GLY A O 1
ATOM 2041 N N . GLY A 1 273 ? 8.602 -11.858 -28.248 1.00 46.19 273 GLY A N 1
ATOM 2042 C CA . GLY A 1 273 ? 9.207 -11.208 -29.414 1.00 46.19 273 GLY A CA 1
ATOM 2043 C C . GLY A 1 273 ? 9.033 -12.025 -30.699 1.00 46.19 273 GLY A C 1
ATOM 2044 O O . GLY A 1 273 ? 10.010 -12.495 -31.270 1.00 46.19 273 GLY A O 1
ATOM 2045 N N . GLY A 1 274 ? 7.800 -12.216 -31.168 1.00 41.81 274 GLY A N 1
ATOM 2046 C CA . GLY A 1 274 ? 7.543 -12.962 -32.398 1.00 41.81 274 GLY A CA 1
ATOM 2047 C C . GLY A 1 274 ? 6.157 -12.711 -32.972 1.00 41.81 274 GLY A C 1
ATOM 2048 O O . GLY A 1 274 ? 5.158 -13.234 -32.485 1.00 41.81 274 GLY A O 1
ATOM 2049 N N . ARG A 1 275 ? 6.090 -11.949 -34.070 1.00 46.19 275 ARG A N 1
ATOM 2050 C CA . ARG A 1 275 ? 4.931 -11.963 -34.970 1.00 46.19 275 ARG A CA 1
ATOM 2051 C C . ARG A 1 275 ? 4.779 -13.380 -35.540 1.00 46.19 275 ARG A C 1
ATOM 2053 O O . ARG A 1 275 ? 5.394 -13.702 -36.548 1.00 46.19 275 ARG A O 1
ATOM 2060 N N . GLY A 1 276 ? 3.937 -14.188 -34.904 1.00 45.31 276 GLY A N 1
ATOM 2061 C CA . GLY A 1 276 ? 3.503 -15.494 -35.396 1.00 45.31 276 GLY A CA 1
ATOM 2062 C C . GLY A 1 276 ? 4.154 -16.680 -34.684 1.00 45.31 276 GLY A C 1
ATOM 2063 O O . GLY A 1 276 ? 5.358 -16.878 -34.765 1.00 45.31 276 GLY A O 1
ATOM 2064 N N . GLY A 1 277 ? 3.309 -17.514 -34.071 1.00 37.88 277 GLY A N 1
ATOM 2065 C CA . GLY A 1 277 ? 3.606 -18.922 -33.801 1.00 37.88 277 GLY A CA 1
ATOM 2066 C C . GLY A 1 277 ? 4.194 -19.255 -32.427 1.00 37.88 277 GLY A C 1
ATOM 2067 O O . GLY A 1 277 ? 5.402 -19.332 -32.268 1.00 37.88 277 GLY A O 1
ATOM 2068 N N . GLY A 1 278 ? 3.321 -19.589 -31.473 1.00 39.72 278 GLY A N 1
ATOM 2069 C CA . GLY A 1 278 ? 3.453 -20.810 -30.658 1.00 39.72 278 GLY A CA 1
ATOM 2070 C C . GLY A 1 278 ? 4.591 -20.963 -29.638 1.00 39.72 278 GLY A C 1
ATOM 2071 O O . GLY A 1 278 ? 4.714 -22.056 -29.094 1.00 39.72 278 GLY A O 1
ATOM 2072 N N . GLY A 1 279 ? 5.400 -19.943 -29.349 1.00 42.56 279 GLY A N 1
ATOM 2073 C CA . GLY A 1 279 ? 6.355 -19.969 -28.233 1.00 42.56 279 GLY A CA 1
ATOM 2074 C C . GLY A 1 279 ? 5.759 -19.302 -26.995 1.00 42.56 279 GLY A C 1
ATOM 2075 O O . GLY A 1 279 ? 5.555 -18.092 -27.014 1.00 42.56 279 GLY A O 1
ATOM 2076 N N . GLY A 1 280 ? 5.442 -20.073 -25.950 1.00 56.28 280 GLY A N 1
ATOM 2077 C CA . GLY A 1 280 ? 4.934 -19.538 -24.683 1.00 56.28 280 GLY A CA 1
ATOM 2078 C C . GLY A 1 280 ? 5.971 -18.627 -24.031 1.00 56.28 280 GLY A C 1
ATOM 2079 O O . GLY A 1 280 ? 7.057 -19.086 -23.685 1.00 56.28 280 GLY A O 1
ATOM 2080 N N . GLY A 1 281 ? 5.659 -17.339 -23.915 1.00 70.88 281 GLY A N 1
ATOM 2081 C CA . GLY A 1 281 ? 6.498 -16.394 -23.193 1.00 70.88 281 GLY A CA 1
ATOM 2082 C C . GLY A 1 281 ? 6.522 -16.704 -21.697 1.00 70.88 281 GLY A C 1
ATOM 2083 O O . GLY A 1 281 ? 5.526 -17.150 -21.125 1.00 70.88 281 GLY A O 1
ATOM 2084 N N . GLU A 1 282 ? 7.669 -16.490 -21.056 1.00 91.94 282 GLU A N 1
ATOM 2085 C CA . GLU A 1 282 ? 7.801 -16.654 -19.610 1.00 91.94 282 GLU A CA 1
ATOM 2086 C C . GLU A 1 282 ? 7.168 -15.456 -18.895 1.00 91.94 282 GLU A C 1
ATOM 2088 O O . GLU A 1 282 ? 7.573 -14.312 -19.114 1.00 91.94 282 GLU A O 1
ATOM 2093 N N . VAL A 1 283 ? 6.186 -15.701 -18.022 1.00 95.19 283 VAL A N 1
ATOM 2094 C CA . VAL A 1 283 ? 5.545 -14.627 -17.256 1.00 95.19 283 VAL A CA 1
ATOM 2095 C C . VAL A 1 283 ? 6.254 -14.426 -15.920 1.00 95.19 283 VAL A C 1
ATOM 2097 O O . VAL A 1 283 ? 6.347 -15.346 -15.109 1.00 95.19 283 VAL A O 1
ATOM 2100 N N . TYR A 1 284 ? 6.702 -13.200 -15.657 1.00 96.69 284 TYR A N 1
ATOM 2101 C CA . TYR A 1 284 ? 7.332 -12.787 -14.402 1.00 96.69 284 TYR A CA 1
ATOM 2102 C C . TYR A 1 284 ? 6.464 -11.769 -13.660 1.00 96.69 284 TYR A C 1
ATOM 2104 O O . TYR A 1 284 ? 5.883 -10.872 -14.269 1.00 96.69 284 TYR A O 1
ATOM 2112 N N . ALA A 1 285 ? 6.416 -11.862 -12.330 1.00 97.38 285 ALA A N 1
ATOM 2113 C CA . ALA A 1 285 ? 5.741 -10.881 -11.482 1.00 97.38 285 ALA A CA 1
ATOM 2114 C C . ALA A 1 285 ? 6.736 -9.835 -10.964 1.00 97.38 285 ALA A C 1
ATOM 2116 O O . ALA A 1 285 ? 7.671 -10.166 -10.234 1.00 97.38 285 ALA A O 1
ATOM 2117 N N . LEU A 1 286 ? 6.508 -8.568 -11.292 1.00 97.25 286 LEU A N 1
ATOM 2118 C CA . LEU A 1 286 ? 7.268 -7.422 -10.812 1.00 97.25 286 LEU A CA 1
ATOM 2119 C C . LEU A 1 286 ? 6.581 -6.781 -9.599 1.00 97.25 286 LEU A C 1
ATOM 2121 O O . LEU A 1 286 ? 5.409 -6.404 -9.662 1.00 97.25 286 LEU A O 1
ATOM 2125 N N . ASP A 1 287 ? 7.332 -6.606 -8.509 1.00 96.88 287 ASP A N 1
ATOM 2126 C CA . ASP A 1 287 ? 6.887 -5.822 -7.353 1.00 96.88 287 ASP A CA 1
ATOM 2127 C C . ASP A 1 287 ? 7.107 -4.328 -7.601 1.00 96.88 287 ASP A C 1
ATOM 2129 O O . ASP A 1 287 ? 8.223 -3.819 -7.432 1.00 96.88 287 ASP A O 1
ATOM 2133 N N . LEU A 1 288 ? 6.038 -3.614 -7.961 1.00 95.94 288 LEU A N 1
ATOM 2134 C CA . LEU A 1 288 ? 6.082 -2.175 -8.231 1.00 95.94 288 LEU A CA 1
ATOM 2135 C C . LEU A 1 288 ? 6.531 -1.370 -7.006 1.00 95.94 288 LEU A C 1
ATOM 2137 O O . LEU A 1 288 ? 7.208 -0.353 -7.145 1.00 95.94 288 LEU A O 1
ATOM 2141 N N . TYR A 1 289 ? 6.215 -1.834 -5.793 1.00 93.19 289 TYR A N 1
ATOM 2142 C CA . TYR A 1 289 ? 6.660 -1.171 -4.568 1.00 93.19 289 TYR A CA 1
ATOM 2143 C C . TYR A 1 289 ? 8.180 -1.278 -4.394 1.00 93.19 289 TYR A C 1
ATOM 2145 O O . TYR A 1 289 ? 8.831 -0.327 -3.959 1.00 93.19 289 TYR A O 1
ATOM 2153 N N . SER A 1 290 ? 8.773 -2.405 -4.804 1.00 93.56 290 SER A N 1
ATOM 2154 C CA . SER A 1 290 ? 10.220 -2.623 -4.699 1.00 93.56 290 SER A CA 1
ATOM 2155 C C . SER A 1 290 ? 11.045 -1.635 -5.530 1.00 93.56 290 SER A C 1
ATOM 2157 O O . SER A 1 290 ? 12.209 -1.389 -5.194 1.00 93.56 290 SER A O 1
ATOM 2159 N N . LEU A 1 291 ? 10.438 -1.040 -6.565 1.00 94.19 291 LEU A N 1
ATOM 2160 C CA . LEU A 1 291 ? 11.067 -0.057 -7.444 1.00 94.19 291 LEU A CA 1
ATOM 2161 C C . LEU A 1 291 ? 11.292 1.297 -6.769 1.00 94.19 291 LEU A C 1
ATOM 2163 O O . LEU A 1 291 ? 12.087 2.089 -7.262 1.00 94.19 291 LEU A O 1
ATOM 2167 N N . GLN A 1 292 ? 10.617 1.577 -5.652 1.00 93.62 292 GLN A N 1
ATOM 2168 C CA . GLN A 1 292 ? 10.665 2.875 -4.986 1.00 93.62 292 GLN A CA 1
ATOM 2169 C C . GLN A 1 292 ? 12.106 3.366 -4.744 1.00 93.62 292 GLN A C 1
ATOM 2171 O O . GLN A 1 292 ? 12.956 2.654 -4.230 1.00 93.62 292 GLN A O 1
ATOM 2176 N N . GLY A 1 293 ? 12.407 4.602 -5.107 1.00 92.81 293 GLY A N 1
ATOM 2177 C CA . GLY A 1 293 ? 13.732 5.199 -4.998 1.00 92.81 293 GLY A CA 1
ATOM 2178 C C . GLY A 1 293 ? 14.741 4.728 -6.047 1.00 92.81 293 GLY A C 1
ATOM 2179 O O . GLY A 1 293 ? 15.853 5.254 -6.052 1.00 92.81 293 GLY A O 1
ATOM 2180 N N . LEU A 1 294 ? 14.418 3.776 -6.931 1.00 93.06 294 LEU A N 1
ATOM 2181 C CA . LEU A 1 294 ? 15.336 3.402 -8.005 1.00 93.06 294 LEU A CA 1
ATOM 2182 C C . LEU A 1 294 ? 15.459 4.543 -9.030 1.00 93.06 294 LEU A C 1
ATOM 2184 O O . LEU A 1 294 ? 14.436 5.078 -9.465 1.00 93.06 294 LEU A O 1
ATOM 2188 N N . PRO A 1 295 ? 16.688 4.912 -9.433 1.00 91.31 295 PRO A N 1
ATOM 2189 C CA . PRO A 1 295 ? 16.925 5.833 -10.541 1.00 91.31 295 PRO A CA 1
ATOM 2190 C C . PRO A 1 295 ? 16.365 5.254 -11.839 1.00 91.31 295 PRO A C 1
ATOM 2192 O O . PRO A 1 295 ? 16.672 4.104 -12.143 1.00 91.31 295 PRO A O 1
ATOM 2195 N N . VAL A 1 296 ? 15.629 6.029 -12.630 1.00 88.94 296 VAL A N 1
ATOM 2196 C CA . VAL A 1 296 ? 15.192 5.619 -13.974 1.00 88.94 296 VAL A CA 1
ATOM 2197 C C . VAL A 1 296 ? 16.196 6.166 -14.985 1.00 88.94 296 VAL A C 1
ATOM 2199 O O . VAL A 1 296 ? 16.314 7.377 -15.142 1.00 88.94 296 VAL A O 1
ATOM 2202 N N . LEU A 1 297 ? 16.955 5.280 -15.634 1.00 82.88 297 LEU A N 1
ATOM 2203 C CA . LEU A 1 297 ? 17.935 5.654 -16.664 1.00 82.88 297 LEU A CA 1
ATOM 2204 C C . LEU A 1 297 ? 17.337 5.602 -18.069 1.00 82.88 297 LEU A C 1
ATOM 2206 O O . LEU A 1 297 ? 17.758 6.353 -18.943 1.00 82.88 297 LEU A O 1
ATOM 2210 N N . CYS A 1 298 ? 16.393 4.691 -18.291 1.00 76.38 298 CYS A N 1
ATOM 2211 C CA . CYS A 1 298 ? 15.691 4.539 -19.555 1.00 76.38 298 CYS A CA 1
ATOM 2212 C C . CYS A 1 298 ? 14.340 3.864 -19.311 1.00 76.38 298 CYS A C 1
ATOM 2214 O O . CYS A 1 298 ? 14.245 2.949 -18.487 1.00 76.38 298 CYS A O 1
ATOM 2216 N N . GLU A 1 299 ? 13.333 4.311 -20.050 1.00 67.75 299 GLU A N 1
ATOM 2217 C CA . GLU A 1 299 ? 12.030 3.672 -20.184 1.00 67.75 299 GLU A CA 1
ATOM 2218 C C . GLU A 1 299 ? 11.639 3.752 -21.664 1.00 67.75 299 GLU A C 1
ATOM 2220 O O . GLU A 1 299 ? 11.758 4.821 -22.270 1.00 67.75 299 GLU A O 1
ATOM 2225 N N . VAL A 1 300 ? 11.299 2.611 -22.270 1.00 66.19 300 VAL A N 1
ATOM 2226 C CA . VAL A 1 300 ? 10.877 2.496 -23.679 1.00 66.19 300 VAL A CA 1
ATOM 2227 C C . VAL A 1 300 ? 9.646 1.621 -23.776 1.00 66.19 300 VAL A C 1
ATOM 2229 O O . VAL A 1 300 ? 9.651 0.574 -23.089 1.00 66.19 300 VAL A O 1
#

Secondary structure (DSSP, 8-state):
-----------TT---EEEEEEEEEEETTEEEEEEEEEEEETTEEEEEEEE--SEEEEEE-SS-B-TTT-SBP-BTTTTB-HHHHTSHHHHHHHHHHH-SSGGGT-S---SSS-TTS-HHHHHHHTS-EEEEEEEETTEEEEEEEETT-TTHHHHHHHHHT-SEEEEEEEEE-HHHHHHHHHHHHHHH--BS---HHHHHHHHHH------HHHHHHHHHHHTPEEEEEEE-HHHH-PPPP--EEEEE-S-SEEEEEEEEEETTEEEEES----SSS---PPEEEEETGGGTT-BEEEE-

Foldseek 3Di:
DPPPFPPPDPDPDDKWKAFAFKFWDDDPPATFIWRKMWMDDVPAIDIDIDTAAWWKKFAWDDAFAASHGRHGADLPPHSHNPVCCLDLVNVLVCCQPPNFLVSLPDPAADLVCGSSNDVSNSVQLLAWKKWKWFKLFAAIAIHIDGCPDDVGPVRVCQLQQTQKMWIWGDSDGNNRSVVLRVVLCVPVVHHHDDDPVNSVVRLQPNHIHDDPVSSVVSCVVSVIDTPDMGGCCRRFDHQDDDDAPEEDAQDSIDIATFRGDTNQWTKGFPAPPDPDDDDRGHIYIYRSRRSRRIITPGMD

pLDDT: mean 87.21, std 15.12, range [23.31, 97.81]

Radius of gyration: 20.27 Å; chains: 1; bounding box: 45×46×59 Å

Sequence (300 aa):
MLSVGLRAGLASGEGFVAVRGFSWRPFLDFYLPYVDTVSLVDGGVEFGGFPLFGEHFFVFGGGRRCVGCLAPAVVDGFSLCEGCGFSVWGARWMCSVRGAGVPFGSSFCDLDDPACGLRGAAVRCGGEHYVYLAGFGWVLKVGVVAADRWGGFVSRLVEQGADWAAVFSGGFTLPEAQRVEGEVCRVFGVVDRVGFGEKCEVFRSGVVCDWGEVAGEVADYFGLRLVGCYDFSGVYGVCPEFELAGVVRSPRVFGGRLVYARGNVAFFDVGGGGRGGGGGGEVYALDLYSLQGLPVLCEV